Protein AF-A0A662TT05-F1 (afdb_monomer)

pLDDT: mean 73.41, std 16.85, range [41.22, 96.06]

Nearest PDB structures (foldseek):
  2qdd-assembly1_B  TM=6.642E-01  e=8.007E-01  Roseovarius nubinhibens ISM
  7l08-assembly1_AJ  TM=2.573E-01  e=1.586E-01  Homo sapiens
  8apo-assembly1_Bl  TM=2.612E-01  e=1.899E-01  Polytomella magna
  7zah-assembly1_X  TM=2.736E-01  e=9.585E-01  Pyrococcus abyssi GE5
  5li0-assembly1_l  TM=2.501E-01  e=5.588E-01  Staphylococcus aureus subsp. aureus COL

Foldseek 3Di:
DQDLPPAQPFEEEEALQLCCLQPQDDQDPPDDPLSNVSNVLSVVLLVVLVSHAYEYEPLSLVVNLVVCCDDPNVDDSVVSLCCCVVRVVVRYDYFQWDQDPVVRDIDRPQCPPVFFFKKWWFWDFKAFPVGDTQGIWIKIWTQTPVRDIDIDTDDHDPDDDDGPIDTDGPDMDGGDPVVVVVLQVQLVVCCVQLVADSSLSNSQSSCVVVVGQAYEHSDPRSQVSQVRDDPPGRHYDYSVVVVVVSVVSVD

Structure (mmCIF, N/CA/C/O backbone):
data_AF-A0A662TT05-F1
#
_entry.id   AF-A0A662TT05-F1
#
loop_
_atom_site.group_PDB
_atom_site.id
_atom_site.type_symbol
_atom_site.label_atom_id
_atom_site.label_alt_id
_atom_site.label_comp_id
_atom_site.label_asym_id
_atom_site.label_entity_id
_atom_site.label_seq_id
_atom_site.pdbx_PDB_ins_code
_atom_site.Cartn_x
_atom_site.Cartn_y
_atom_site.Cartn_z
_atom_site.occupancy
_atom_site.B_iso_or_equiv
_atom_site.auth_seq_id
_atom_site.auth_comp_id
_atom_site.auth_asym_id
_atom_site.auth_atom_id
_atom_site.pdbx_PDB_model_num
ATOM 1 N N . MET A 1 1 ? -12.666 26.456 -21.562 1.00 42.84 1 MET A N 1
ATOM 2 C CA . MET A 1 1 ? -12.499 25.648 -20.332 1.00 42.84 1 MET A CA 1
ATOM 3 C C . MET A 1 1 ? -12.079 24.242 -20.743 1.00 42.84 1 MET A C 1
ATOM 5 O O . MET A 1 1 ? -12.919 23.507 -21.248 1.00 42.84 1 MET A O 1
ATOM 9 N N . LYS A 1 2 ? -10.790 23.892 -20.630 1.00 41.22 2 LYS A N 1
ATOM 10 C CA . LYS A 1 2 ? -10.321 22.512 -20.853 1.00 41.22 2 LYS A CA 1
ATOM 11 C C . LYS A 1 2 ? -10.722 21.664 -19.637 1.00 41.22 2 LYS A C 1
ATOM 13 O O . LYS A 1 2 ? -10.586 22.112 -18.502 1.00 41.22 2 LYS A O 1
ATOM 18 N N . LYS A 1 3 ? -11.309 20.490 -19.885 1.00 41.31 3 LYS A N 1
ATOM 19 C CA . LYS A 1 3 ? -11.854 19.576 -18.870 1.00 41.31 3 LYS A CA 1
ATOM 20 C C . LYS A 1 3 ? -10.714 18.924 -18.075 1.00 41.31 3 LYS A C 1
ATOM 22 O O . LYS A 1 3 ? -10.185 17.910 -18.505 1.00 41.31 3 LYS A O 1
ATOM 27 N N . SER A 1 4 ? -10.394 19.442 -16.890 1.00 46.69 4 SER A N 1
ATOM 28 C CA . SER A 1 4 ? -9.453 18.830 -15.930 1.00 46.69 4 SER A CA 1
ATOM 29 C C . SER A 1 4 ? -10.030 17.606 -15.187 1.00 46.69 4 SER A C 1
ATOM 31 O O . SER A 1 4 ? -9.648 17.309 -14.058 1.00 46.69 4 SER A O 1
ATOM 33 N N . THR A 1 5 ? -11.007 16.911 -15.776 1.00 49.78 5 THR A N 1
ATOM 34 C CA . THR A 1 5 ? -11.898 15.976 -15.064 1.00 49.78 5 THR A CA 1
ATOM 35 C C . THR A 1 5 ? -11.445 14.513 -15.121 1.00 49.78 5 THR A C 1
ATOM 37 O O . THR A 1 5 ? -12.048 13.679 -14.455 1.00 49.78 5 THR A O 1
ATOM 40 N N . ILE A 1 6 ? -10.417 14.177 -15.910 1.00 56.31 6 ILE A N 1
ATOM 41 C CA . ILE A 1 6 ? -10.097 12.775 -16.244 1.00 56.31 6 ILE A CA 1
ATOM 42 C C . ILE A 1 6 ? -9.506 12.016 -15.041 1.00 56.31 6 ILE A C 1
ATOM 44 O O . ILE A 1 6 ? -9.878 10.871 -14.804 1.00 56.31 6 ILE A O 1
ATOM 48 N N . TRP A 1 7 ? -8.684 12.667 -14.212 1.00 59.78 7 TRP A N 1
ATOM 49 C CA . TRP A 1 7 ? -7.936 11.987 -13.143 1.00 59.78 7 TRP A CA 1
ATOM 50 C C . TRP A 1 7 ? -8.642 11.919 -11.786 1.00 59.78 7 TRP A C 1
ATOM 52 O O . TRP A 1 7 ? -8.280 11.087 -10.958 1.00 59.78 7 TRP A O 1
ATOM 62 N N . ILE A 1 8 ? -9.676 12.739 -11.560 1.00 57.28 8 ILE A N 1
ATOM 63 C CA . ILE A 1 8 ? -10.401 12.793 -10.273 1.00 57.28 8 ILE A CA 1
ATOM 64 C C . ILE A 1 8 ? -11.039 11.432 -9.941 1.00 57.28 8 ILE A C 1
ATOM 66 O O . ILE A 1 8 ? -11.162 11.070 -8.773 1.00 57.28 8 ILE A O 1
ATOM 70 N N . ASN A 1 9 ? -11.377 10.652 -10.972 1.00 65.94 9 ASN A N 1
ATOM 71 C CA . ASN A 1 9 ? -11.956 9.320 -10.830 1.00 65.94 9 ASN A CA 1
ATOM 72 C C . ASN A 1 9 ? -10.919 8.184 -10.890 1.00 65.94 9 ASN A C 1
ATOM 74 O O . ASN A 1 9 ? -11.302 7.028 -10.710 1.00 65.94 9 ASN A O 1
ATOM 78 N N . GLU A 1 10 ? -9.634 8.473 -11.135 1.00 82.88 10 GLU A N 1
ATOM 79 C CA . GLU A 1 10 ? -8.592 7.444 -11.119 1.00 82.88 10 GLU A CA 1
ATOM 80 C C . GLU A 1 10 ? -8.126 7.158 -9.683 1.00 82.88 10 GLU A C 1
ATOM 82 O O . GLU A 1 10 ? -7.733 8.051 -8.924 1.00 82.88 10 GLU A O 1
ATOM 87 N N . LYS A 1 11 ? -8.157 5.874 -9.320 1.00 90.06 11 LYS A N 1
ATOM 88 C CA . LYS A 1 11 ? -7.603 5.322 -8.088 1.00 90.06 11 LYS A CA 1
ATOM 89 C C . LYS A 1 11 ? -6.175 4.847 -8.331 1.00 90.06 11 LYS A C 1
ATOM 91 O O . LYS A 1 11 ? -5.937 3.967 -9.158 1.00 90.06 11 LYS A O 1
ATOM 96 N N . PHE A 1 12 ? -5.245 5.361 -7.545 1.00 94.00 12 PHE A N 1
ATOM 97 C CA . PHE A 1 12 ? -3.833 5.009 -7.597 1.00 94.00 12 PHE A CA 1
ATOM 98 C C . PHE A 1 12 ? -3.436 4.272 -6.328 1.00 94.00 12 PHE A C 1
ATOM 100 O O . PHE A 1 12 ? -3.564 4.818 -5.231 1.00 94.00 12 PHE A O 1
ATOM 107 N N . TYR A 1 13 ? -2.923 3.055 -6.469 1.00 95.56 13 TYR A N 1
ATOM 108 C CA . TYR A 1 13 ? -2.284 2.359 -5.360 1.00 95.56 13 TYR A CA 1
ATOM 109 C C . TYR A 1 13 ? -0.848 2.861 -5.205 1.00 95.56 13 TYR A C 1
ATOM 111 O O . TYR A 1 13 ? -0.059 2.743 -6.142 1.00 95.56 13 TYR A O 1
ATOM 119 N N . LEU A 1 14 ? -0.511 3.425 -4.045 1.00 96.06 14 LEU A N 1
ATOM 120 C CA . LEU A 1 14 ? 0.850 3.867 -3.749 1.00 96.06 14 LEU A CA 1
ATOM 121 C C . LEU A 1 14 ? 1.618 2.756 -3.035 1.00 96.06 14 LEU A C 1
ATOM 123 O O . LEU A 1 14 ? 1.228 2.311 -1.956 1.00 96.06 14 LEU A O 1
ATOM 127 N N . ASP A 1 15 ? 2.729 2.347 -3.634 1.00 93.19 15 ASP A N 1
ATOM 128 C CA . ASP A 1 15 ? 3.698 1.456 -3.009 1.00 93.19 15 ASP A CA 1
ATOM 129 C C . ASP A 1 15 ? 4.526 2.184 -1.927 1.00 93.19 15 ASP A C 1
ATOM 131 O O . ASP A 1 15 ? 4.704 3.408 -1.941 1.00 93.19 15 ASP A O 1
ATOM 135 N N . THR A 1 16 ? 5.075 1.415 -0.989 1.00 92.25 16 THR A N 1
ATOM 136 C CA . THR A 1 16 ? 5.893 1.865 0.137 1.00 92.25 16 THR A CA 1
ATOM 137 C C . THR A 1 16 ? 7.068 2.732 -0.322 1.00 92.25 16 THR A C 1
ATOM 139 O O . THR A 1 16 ? 7.355 3.765 0.289 1.00 92.25 16 THR A O 1
ATOM 142 N N . CYS A 1 17 ? 7.739 2.364 -1.419 1.00 93.81 17 CYS A N 1
ATOM 143 C CA . CYS A 1 17 ? 8.891 3.106 -1.936 1.00 93.81 17 CYS A CA 1
ATOM 144 C C . CYS A 1 17 ? 8.535 4.542 -2.361 1.00 93.81 17 CYS A C 1
ATOM 146 O O . CYS A 1 17 ? 9.333 5.459 -2.156 1.00 93.81 17 CYS A O 1
ATOM 148 N N . VAL A 1 18 ? 7.317 4.768 -2.866 1.00 95.94 18 VAL A N 1
ATOM 149 C CA . VAL A 1 18 ? 6.831 6.111 -3.227 1.00 95.94 18 VAL A CA 1
ATOM 150 C C . VAL A 1 18 ? 6.594 6.947 -1.977 1.00 95.94 18 VAL A C 1
ATOM 152 O O . VAL A 1 18 ? 7.025 8.097 -1.929 1.00 95.94 18 VAL A O 1
ATOM 155 N N . LEU A 1 19 ? 5.963 6.374 -0.944 1.00 95.06 19 LEU A N 1
ATOM 156 C CA . LEU A 1 19 ? 5.735 7.074 0.325 1.00 95.06 19 LEU A CA 1
ATOM 157 C C . LEU A 1 19 ? 7.051 7.476 0.993 1.00 95.06 19 LEU A C 1
ATOM 159 O O . LEU A 1 19 ? 7.182 8.597 1.480 1.00 95.06 19 LEU A O 1
ATOM 163 N N . ILE A 1 20 ? 8.046 6.586 0.981 1.00 94.19 20 ILE A N 1
ATOM 164 C CA . ILE A 1 20 ? 9.379 6.879 1.518 1.00 94.19 20 ILE A CA 1
ATOM 165 C C . ILE A 1 20 ? 10.006 8.057 0.770 1.00 94.19 20 ILE A C 1
ATOM 167 O O . ILE A 1 20 ? 10.433 9.021 1.409 1.00 94.19 20 ILE A O 1
ATOM 171 N N . SER A 1 21 ? 10.034 8.004 -0.563 1.00 94.94 21 SER A N 1
ATOM 172 C CA . SER A 1 21 ? 10.631 9.062 -1.381 1.00 94.94 21 SER A CA 1
ATOM 173 C C . SER A 1 21 ? 9.882 10.395 -1.275 1.00 94.94 21 SER A C 1
ATOM 175 O O . SER A 1 21 ? 10.515 11.451 -1.274 1.00 94.94 21 SER A O 1
ATOM 177 N N . ALA A 1 22 ? 8.555 10.368 -1.141 1.00 95.06 22 ALA A N 1
ATOM 178 C CA . ALA A 1 22 ? 7.739 11.570 -0.993 1.00 95.06 22 ALA A CA 1
ATOM 179 C C . ALA A 1 22 ? 7.875 12.222 0.395 1.00 95.06 22 ALA A C 1
ATOM 181 O O . ALA A 1 22 ? 8.023 13.440 0.486 1.00 95.06 22 ALA A O 1
ATOM 182 N N . ILE A 1 23 ? 7.828 11.425 1.467 1.00 94.75 23 ILE A N 1
ATOM 183 C CA . ILE A 1 23 ? 7.620 11.926 2.836 1.00 94.75 23 ILE A CA 1
ATOM 184 C C . ILE A 1 23 ? 8.918 11.943 3.648 1.00 94.75 23 ILE A C 1
ATOM 186 O O . ILE A 1 23 ? 9.215 12.913 4.343 1.00 94.75 23 ILE A O 1
ATOM 190 N N . LEU A 1 24 ? 9.704 10.864 3.591 1.00 92.56 24 LEU A N 1
ATOM 191 C CA . LEU A 1 24 ? 10.860 10.691 4.476 1.00 92.56 24 LEU A CA 1
ATOM 192 C C . LEU A 1 24 ? 12.166 11.183 3.847 1.00 92.56 24 LEU A C 1
ATOM 194 O O . LEU A 1 24 ? 13.063 11.638 4.560 1.00 92.56 24 LEU A O 1
ATOM 198 N N . GLU A 1 25 ? 12.305 11.088 2.526 1.00 91.12 25 GLU A N 1
ATOM 199 C CA . GLU A 1 25 ? 13.538 11.464 1.837 1.00 91.12 25 GLU A CA 1
ATOM 200 C C . GLU A 1 25 ? 13.631 12.968 1.524 1.00 91.12 25 GLU A C 1
ATOM 202 O O . GLU A 1 25 ? 12.659 13.666 1.215 1.00 91.12 25 GLU A O 1
ATOM 207 N N . ARG A 1 26 ? 14.860 13.490 1.585 1.00 85.56 26 ARG A N 1
ATOM 208 C CA . ARG A 1 26 ? 15.201 14.871 1.224 1.00 85.56 26 ARG A CA 1
ATOM 209 C C . ARG A 1 26 ? 16.052 14.868 -0.037 1.00 85.56 26 ARG A C 1
ATOM 211 O O . ARG A 1 26 ? 16.888 13.987 -0.207 1.00 85.56 26 ARG A O 1
ATOM 218 N N . GLU A 1 27 ? 15.849 15.861 -0.898 1.00 73.31 27 GLU A N 1
ATOM 219 C CA . GLU A 1 27 ? 16.724 16.068 -2.051 1.00 73.31 27 GLU A CA 1
ATOM 220 C C . GLU A 1 27 ? 18.066 16.617 -1.554 1.00 73.31 27 GLU A C 1
ATOM 222 O O . GLU A 1 27 ? 18.211 17.813 -1.319 1.00 73.31 27 GLU A O 1
ATOM 227 N N . ASN A 1 28 ? 19.047 15.737 -1.351 1.00 70.44 28 ASN A N 1
ATOM 228 C CA . ASN A 1 28 ? 20.399 16.138 -0.970 1.00 70.44 28 ASN A CA 1
ATOM 229 C C . ASN A 1 28 ? 21.325 16.147 -2.194 1.00 70.44 28 ASN A C 1
ATOM 231 O O . ASN A 1 28 ? 21.241 15.289 -3.075 1.00 70.44 28 ASN A O 1
ATOM 235 N N . SER A 1 29 ? 22.264 17.095 -2.234 1.00 56.47 29 SER A N 1
ATOM 236 C CA . SER A 1 29 ? 23.179 17.305 -3.367 1.00 56.47 29 SER A CA 1
ATOM 237 C C . SER A 1 29 ? 24.083 16.102 -3.678 1.00 56.47 29 SER A C 1
ATOM 239 O O . SER A 1 29 ? 24.442 15.922 -4.840 1.00 56.47 29 SER A O 1
ATOM 241 N N . ALA A 1 30 ? 24.373 15.237 -2.700 1.00 66.56 30 ALA A N 1
ATOM 242 C CA . ALA A 1 30 ? 25.226 14.051 -2.857 1.00 66.56 30 ALA A CA 1
ATOM 243 C C . ALA A 1 30 ? 24.505 12.788 -3.378 1.00 66.56 30 ALA A C 1
ATOM 245 O O . ALA A 1 30 ? 25.159 11.787 -3.660 1.00 66.56 30 ALA A O 1
ATOM 246 N N . ASP A 1 31 ? 23.175 12.804 -3.518 1.00 70.44 31 ASP A N 1
ATOM 247 C CA . ASP A 1 31 ? 22.441 11.630 -4.000 1.00 70.44 31 ASP A CA 1
ATOM 248 C C . ASP A 1 31 ? 22.641 11.402 -5.511 1.00 70.44 31 ASP A C 1
ATOM 250 O O . ASP A 1 31 ? 22.696 12.354 -6.302 1.00 70.44 31 ASP A O 1
ATOM 254 N N . ASN A 1 32 ? 22.710 10.129 -5.922 1.00 81.25 32 ASN A N 1
ATOM 255 C CA . ASN A 1 32 ? 22.729 9.731 -7.334 1.00 81.25 32 ASN A CA 1
ATOM 256 C C . ASN A 1 32 ? 21.496 10.306 -8.064 1.00 81.25 32 ASN A C 1
ATOM 258 O O . ASN A 1 32 ? 20.393 10.321 -7.511 1.00 81.25 32 ASN A O 1
ATOM 262 N N . THR A 1 33 ? 21.682 10.747 -9.311 1.00 83.56 33 THR A N 1
ATOM 263 C CA . THR A 1 33 ? 20.679 11.345 -10.208 1.00 83.56 33 THR A CA 1
ATOM 264 C C . THR A 1 33 ? 19.337 10.620 -10.171 1.00 83.56 33 THR A C 1
ATOM 266 O O . THR A 1 33 ? 18.297 11.251 -10.023 1.00 83.56 33 THR A O 1
ATOM 269 N N . LYS A 1 34 ? 19.359 9.287 -10.212 1.00 85.69 34 LYS A N 1
ATOM 270 C CA . LYS A 1 34 ? 18.147 8.463 -10.199 1.00 85.69 34 LYS A CA 1
ATOM 271 C C . LYS A 1 34 ? 17.341 8.577 -8.906 1.00 85.69 34 LYS A C 1
ATOM 273 O O . LYS A 1 34 ? 16.125 8.705 -8.931 1.00 85.69 34 LYS A O 1
ATOM 278 N N . LYS A 1 35 ? 18.017 8.561 -7.757 1.00 87.44 35 LYS A N 1
ATOM 279 C CA . LYS A 1 35 ? 17.351 8.700 -6.457 1.00 87.44 35 LYS A CA 1
ATOM 280 C C . LYS A 1 35 ? 16.726 10.088 -6.319 1.00 87.44 35 LYS A C 1
ATOM 282 O O . LYS A 1 35 ? 15.596 10.200 -5.859 1.00 87.44 35 LYS A O 1
ATOM 287 N N . LYS A 1 36 ? 17.424 11.134 -6.776 1.00 89.69 36 LYS A N 1
ATOM 288 C CA . LYS A 1 36 ? 16.870 12.496 -6.834 1.00 89.69 36 LYS A CA 1
ATOM 289 C C . LYS A 1 36 ? 15.618 12.559 -7.702 1.00 89.69 36 LYS A C 1
ATOM 291 O O . LYS A 1 36 ? 14.644 13.184 -7.309 1.00 89.69 36 LYS A O 1
ATOM 296 N N . GLU A 1 37 ? 15.629 11.886 -8.849 1.00 91.25 37 GLU A N 1
ATOM 297 C CA . GLU A 1 37 ? 14.474 11.809 -9.742 1.00 91.25 37 GLU A CA 1
ATOM 298 C C . GLU A 1 37 ? 13.270 11.131 -9.068 1.00 91.25 37 GLU A C 1
ATOM 300 O O . GLU A 1 37 ? 12.168 11.684 -9.080 1.00 91.25 37 GLU A O 1
ATOM 305 N N . ASN A 1 38 ? 13.492 9.995 -8.401 1.00 93.69 38 ASN A N 1
ATOM 306 C CA . ASN A 1 38 ? 12.455 9.287 -7.648 1.00 93.69 38 ASN A CA 1
ATOM 307 C C . ASN A 1 38 ? 11.851 10.171 -6.546 1.00 93.69 38 ASN A C 1
ATOM 309 O O . ASN A 1 38 ? 10.627 10.246 -6.429 1.00 93.69 38 ASN A O 1
ATOM 313 N N . ILE A 1 39 ? 12.690 10.875 -5.775 1.00 94.06 39 ILE A N 1
ATOM 314 C CA . ILE A 1 39 ? 12.251 11.817 -4.732 1.00 94.06 39 ILE A CA 1
ATOM 315 C C . ILE A 1 39 ? 11.420 12.941 -5.349 1.00 94.06 39 ILE A C 1
ATOM 317 O O . ILE A 1 39 ? 10.286 13.168 -4.924 1.00 94.06 39 ILE A O 1
ATOM 321 N N . LYS A 1 40 ? 11.950 13.600 -6.383 1.00 93.69 40 LYS A N 1
ATOM 322 C CA . LYS A 1 40 ? 11.306 14.731 -7.051 1.00 93.69 40 LYS A CA 1
ATOM 323 C C . LYS A 1 40 ? 9.905 14.375 -7.536 1.00 93.69 40 LYS A C 1
ATOM 325 O O . LYS A 1 40 ? 8.936 15.045 -7.187 1.00 93.69 40 LYS A O 1
ATOM 330 N N . PHE A 1 41 ? 9.779 13.316 -8.336 1.00 95.19 41 PHE A N 1
ATOM 331 C CA . PHE A 1 41 ? 8.489 12.962 -8.927 1.00 95.19 41 PHE A CA 1
ATOM 332 C C . PHE A 1 41 ? 7.511 12.371 -7.909 1.00 95.19 41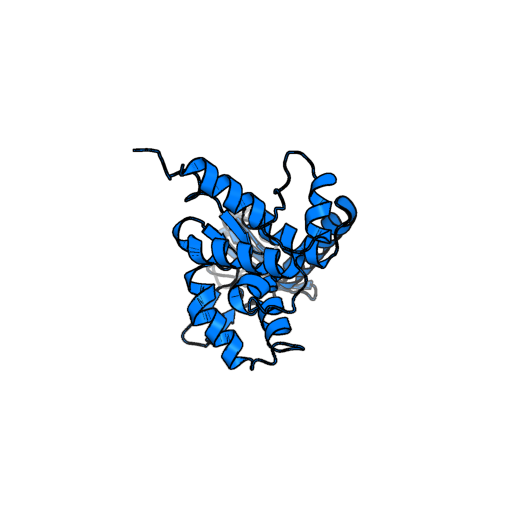 PHE A C 1
ATOM 334 O O . PHE A 1 41 ? 6.317 12.646 -8.009 1.00 95.19 41 PHE A O 1
ATOM 341 N N . SER A 1 42 ? 7.991 11.639 -6.897 1.00 95.94 42 SER A N 1
ATOM 342 C CA . SER A 1 42 ? 7.127 11.160 -5.806 1.00 95.94 42 SER A CA 1
ATOM 343 C C . SER A 1 42 ? 6.551 12.323 -4.996 1.00 95.94 42 SER A C 1
ATOM 345 O O . SER A 1 42 ? 5.366 12.309 -4.674 1.00 95.94 42 SER A O 1
ATOM 347 N N . LYS A 1 43 ? 7.350 13.367 -4.725 1.00 95.19 43 LYS A N 1
ATOM 348 C CA . LYS A 1 43 ? 6.880 14.588 -4.051 1.00 95.19 43 LYS A CA 1
ATOM 349 C C . LYS A 1 43 ? 5.859 15.353 -4.875 1.00 95.19 43 LYS A C 1
ATOM 351 O O . LYS A 1 43 ? 4.783 15.653 -4.372 1.00 95.19 43 LYS A O 1
ATOM 356 N N . ILE A 1 44 ? 6.146 15.591 -6.156 1.00 93.62 44 ILE A N 1
ATOM 357 C CA . ILE A 1 44 ? 5.199 16.276 -7.050 1.00 93.62 44 ILE A CA 1
ATOM 358 C C . ILE A 1 44 ? 3.864 15.517 -7.103 1.00 93.62 44 ILE A C 1
ATOM 360 O O . ILE A 1 44 ? 2.801 16.137 -7.028 1.00 93.62 44 ILE A O 1
ATOM 364 N N . LEU A 1 45 ? 3.904 14.184 -7.192 1.00 93.38 45 LEU A N 1
ATOM 365 C CA . LEU A 1 45 ? 2.705 13.345 -7.156 1.00 93.38 45 LEU A CA 1
ATOM 366 C C . LEU A 1 45 ? 1.948 13.487 -5.829 1.00 93.38 45 LEU A C 1
ATOM 368 O O . LEU A 1 45 ? 0.741 13.727 -5.834 1.00 93.38 45 LEU A O 1
ATOM 372 N N . TRP A 1 46 ? 2.655 13.408 -4.701 1.00 94.25 46 TRP A N 1
ATOM 373 C CA . TRP A 1 46 ? 2.090 13.539 -3.355 1.00 94.25 46 TRP A CA 1
ATOM 374 C C . TRP A 1 46 ? 1.426 14.900 -3.097 1.00 94.25 46 TRP A C 1
ATOM 376 O O . TRP A 1 46 ? 0.368 14.996 -2.455 1.00 94.25 46 TRP A O 1
ATOM 386 N N . ASP A 1 47 ? 2.028 15.970 -3.607 1.00 91.94 47 ASP A N 1
ATOM 387 C CA . ASP A 1 47 ? 1.528 17.337 -3.464 1.00 91.94 47 ASP A CA 1
ATOM 388 C C . ASP A 1 47 ? 0.294 17.595 -4.337 1.00 91.94 47 ASP A C 1
ATOM 390 O O . ASP A 1 47 ? -0.548 18.421 -3.990 1.00 91.94 47 ASP A O 1
ATOM 394 N N . ASN A 1 48 ? 0.104 16.814 -5.404 1.00 86.75 48 ASN A N 1
ATOM 395 C CA . ASN A 1 48 ? -1.098 16.842 -6.239 1.00 86.75 48 ASN A CA 1
ATOM 396 C C . ASN A 1 48 ? -2.202 15.865 -5.771 1.00 86.75 48 ASN A C 1
ATOM 398 O O . ASN A 1 48 ? -3.127 15.583 -6.528 1.00 86.75 48 ASN A O 1
ATOM 402 N N . SER A 1 49 ? -2.177 15.400 -4.516 1.00 80.75 49 SER A N 1
ATOM 403 C CA . SER A 1 49 ? -3.213 14.525 -3.912 1.00 80.75 49 SER A CA 1
ATOM 404 C C . SER A 1 49 ? -4.652 15.053 -3.986 1.00 80.75 49 SER A C 1
ATOM 406 O O . SER A 1 49 ? -5.584 14.265 -3.931 1.00 80.75 49 SER A O 1
ATOM 408 N N . GLY A 1 50 ? -4.872 16.358 -4.172 1.00 81.19 50 GLY A N 1
ATOM 409 C CA . GLY A 1 50 ? -6.216 16.902 -4.424 1.00 81.19 50 GLY A CA 1
ATOM 410 C C . GLY A 1 50 ? -6.783 16.579 -5.816 1.00 81.19 50 GLY A C 1
ATOM 411 O O . GLY A 1 50 ? -7.956 16.838 -6.071 1.00 81.19 50 GLY A O 1
ATOM 412 N N . LYS A 1 51 ? -5.960 16.047 -6.728 1.00 83.31 51 LYS A N 1
ATOM 413 C CA . LYS A 1 51 ? -6.327 15.725 -8.118 1.00 83.31 51 LYS A CA 1
ATOM 414 C C . LYS A 1 51 ? -6.371 14.222 -8.400 1.00 83.31 51 LYS A C 1
ATOM 416 O O . LYS A 1 51 ? -6.854 13.828 -9.457 1.00 83.31 51 LYS A O 1
ATOM 421 N N . PHE A 1 52 ? -5.868 13.410 -7.474 1.00 85.94 52 PHE A N 1
ATOM 422 C CA . PHE A 1 52 ? -5.721 11.965 -7.611 1.00 85.94 52 PHE A CA 1
ATOM 423 C C . PHE A 1 52 ? -6.321 11.268 -6.393 1.00 85.94 52 PHE A C 1
ATOM 425 O O . PHE A 1 52 ? -6.138 11.727 -5.269 1.00 85.94 52 PHE A O 1
ATOM 432 N N . THR A 1 53 ? -6.983 10.126 -6.583 1.00 90.31 53 THR A N 1
ATOM 433 C CA . THR A 1 53 ? -7.452 9.328 -5.445 1.00 90.31 53 THR A CA 1
ATOM 434 C C . THR A 1 53 ? -6.379 8.316 -5.053 1.00 90.31 53 THR A C 1
ATOM 436 O O . THR A 1 53 ? -6.223 7.293 -5.717 1.00 90.31 53 THR A O 1
ATOM 439 N N . PHE A 1 54 ? -5.645 8.566 -3.966 1.00 93.88 54 PHE A N 1
ATOM 440 C CA . PHE A 1 54 ? -4.614 7.638 -3.489 1.00 93.88 54 PHE A CA 1
ATOM 441 C C . PHE A 1 54 ? -5.167 6.566 -2.549 1.00 93.88 54 PHE A C 1
ATOM 443 O O . PHE A 1 54 ? -6.008 6.826 -1.683 1.00 93.88 54 PHE A O 1
ATOM 450 N N . LYS A 1 55 ? -4.663 5.343 -2.710 1.00 93.12 55 LYS A N 1
ATOM 451 C CA . LYS A 1 55 ? -4.982 4.167 -1.903 1.00 93.12 55 LYS A CA 1
ATOM 452 C C . LYS A 1 55 ? -3.700 3.497 -1.425 1.00 93.12 55 LYS A C 1
ATOM 454 O O . LYS A 1 55 ? -2.743 3.388 -2.184 1.00 93.12 55 LYS A O 1
ATOM 459 N N . ILE A 1 56 ? -3.697 3.029 -0.182 1.00 90.00 56 ILE A N 1
ATOM 460 C CA . ILE A 1 56 ? -2.609 2.230 0.402 1.00 90.00 56 ILE A CA 1
ATOM 461 C C . ILE A 1 56 ? -3.201 1.057 1.184 1.00 90.00 56 ILE A C 1
ATOM 463 O O . ILE A 1 56 ? -4.340 1.136 1.642 1.00 90.00 56 ILE A O 1
ATOM 467 N N . SER A 1 57 ? -2.451 -0.030 1.359 1.00 82.81 57 SER A N 1
ATOM 468 C CA . SER A 1 57 ? -2.853 -1.145 2.229 1.00 82.81 57 SER A CA 1
ATOM 469 C C . SER A 1 57 ? -2.229 -1.035 3.623 1.00 82.81 57 SER A C 1
ATOM 471 O O . SER A 1 57 ? -1.254 -0.308 3.823 1.00 82.81 57 SER A O 1
ATOM 473 N N . GLY A 1 58 ? -2.755 -1.798 4.588 1.00 74.75 58 GLY A N 1
ATOM 474 C CA . GLY A 1 58 ? -2.119 -1.948 5.903 1.00 74.75 58 GLY A CA 1
ATOM 475 C C . GLY A 1 58 ? -0.683 -2.478 5.804 1.00 74.75 58 GLY A C 1
ATOM 476 O O . GLY A 1 58 ? 0.179 -2.046 6.563 1.00 74.75 58 GLY A O 1
ATOM 477 N N . TYR A 1 59 ? -0.397 -3.317 4.801 1.00 79.44 59 TYR A N 1
ATOM 478 C CA . TYR A 1 59 ? 0.959 -3.789 4.508 1.00 79.44 59 TYR A CA 1
ATOM 479 C C . TYR A 1 59 ? 1.915 -2.639 4.152 1.00 79.44 59 TYR A C 1
ATOM 481 O O . TYR A 1 59 ? 2.964 -2.514 4.776 1.00 79.44 59 TYR A O 1
ATOM 489 N N . VAL A 1 60 ? 1.522 -1.746 3.229 1.00 85.38 60 VAL A N 1
ATOM 490 C CA . VAL A 1 60 ? 2.316 -0.552 2.863 1.00 85.38 60 VAL A CA 1
ATOM 491 C C . VAL A 1 60 ? 2.589 0.321 4.083 1.00 85.38 60 VAL A C 1
ATOM 493 O O . VAL A 1 60 ? 3.708 0.787 4.285 1.00 85.38 60 VAL A O 1
ATOM 496 N N . LEU A 1 61 ? 1.570 0.536 4.919 1.00 80.75 61 LEU A N 1
ATOM 497 C CA . LEU A 1 61 ? 1.717 1.335 6.130 1.00 80.75 61 LEU A CA 1
ATOM 498 C C . LEU A 1 61 ? 2.671 0.673 7.136 1.00 80.75 61 LEU A C 1
ATOM 500 O O . LEU A 1 61 ? 3.534 1.349 7.695 1.00 80.75 61 LEU A O 1
ATOM 504 N N . GLY A 1 62 ? 2.557 -0.643 7.328 1.00 76.25 62 GLY A N 1
ATOM 505 C CA . GLY A 1 62 ? 3.452 -1.425 8.179 1.00 76.25 62 GLY A CA 1
ATOM 506 C C . GLY A 1 62 ? 4.903 -1.372 7.703 1.00 76.25 62 GLY A C 1
ATOM 507 O O . GLY A 1 62 ? 5.801 -1.104 8.502 1.00 76.25 62 GLY A O 1
ATOM 508 N N . GLU A 1 63 ? 5.143 -1.538 6.401 1.00 83.06 63 GLU A N 1
ATOM 509 C CA . GLU A 1 63 ? 6.480 -1.398 5.826 1.00 83.06 63 GLU A CA 1
ATOM 510 C C . GLU A 1 63 ? 7.018 0.030 5.945 1.00 83.06 63 GLU A C 1
ATOM 512 O O . GLU A 1 63 ? 8.178 0.218 6.305 1.00 83.06 63 GLU A O 1
ATOM 517 N N . PHE A 1 64 ? 6.191 1.044 5.682 1.00 86.69 64 PHE A N 1
ATOM 518 C CA . PHE A 1 64 ? 6.576 2.448 5.805 1.00 86.69 64 PHE A CA 1
ATOM 519 C C . PHE A 1 64 ? 7.015 2.778 7.235 1.00 86.69 64 PHE A C 1
ATOM 521 O O . PHE A 1 64 ? 8.086 3.354 7.432 1.00 86.69 64 PHE A O 1
ATOM 528 N N . ILE A 1 65 ? 6.231 2.360 8.236 1.00 80.00 65 ILE A N 1
ATOM 529 C CA . ILE A 1 65 ? 6.572 2.506 9.657 1.00 80.00 65 ILE A CA 1
ATOM 530 C C . ILE A 1 65 ? 7.852 1.727 9.974 1.00 80.00 65 ILE A C 1
ATOM 532 O O . ILE A 1 65 ? 8.767 2.277 10.586 1.00 80.00 65 ILE A O 1
ATOM 536 N N . GLY A 1 66 ? 7.948 0.471 9.534 1.00 76.12 66 GLY A N 1
ATOM 537 C CA . GLY A 1 66 ? 9.122 -0.372 9.745 1.00 76.12 66 GLY A CA 1
ATOM 538 C C . GLY A 1 66 ? 10.401 0.245 9.176 1.00 76.12 66 GLY A C 1
ATOM 539 O O . GLY A 1 66 ? 11.417 0.297 9.864 1.00 76.12 66 GLY A O 1
ATOM 540 N N . ILE A 1 67 ? 10.356 0.771 7.953 1.00 85.06 67 ILE A N 1
ATOM 541 C CA . ILE A 1 67 ? 11.502 1.412 7.301 1.00 85.06 67 ILE A CA 1
ATOM 542 C C . ILE A 1 67 ? 11.815 2.765 7.942 1.00 85.06 67 ILE A C 1
ATOM 544 O O . ILE A 1 67 ? 12.983 3.061 8.168 1.00 85.06 67 ILE A O 1
ATOM 548 N N . GLY A 1 68 ? 10.811 3.579 8.273 1.00 82.56 68 GLY A N 1
ATOM 549 C CA . GLY A 1 68 ? 11.031 4.875 8.921 1.00 82.56 68 GLY A CA 1
ATOM 550 C C . GLY A 1 68 ? 11.634 4.760 10.323 1.00 82.56 68 GLY A C 1
ATOM 551 O O . GLY A 1 68 ? 12.419 5.619 10.728 1.00 82.56 68 GLY A O 1
ATOM 552 N N . ARG A 1 69 ? 11.328 3.675 11.044 1.00 85.06 69 ARG A N 1
ATOM 553 C CA . ARG A 1 69 ? 11.926 3.387 12.355 1.00 85.06 69 ARG A CA 1
ATOM 554 C C . ARG A 1 69 ? 13.354 2.860 12.273 1.00 85.06 69 ARG A C 1
ATOM 556 O O . ARG A 1 69 ? 14.143 3.086 13.184 1.00 85.06 69 ARG A O 1
ATOM 563 N N . ASN A 1 70 ? 13.686 2.154 11.197 1.00 78.19 70 ASN A N 1
ATOM 564 C CA . ASN A 1 70 ? 14.954 1.447 11.068 1.00 78.19 70 ASN A CA 1
ATOM 565 C C . ASN A 1 70 ? 15.971 2.195 10.186 1.00 78.19 70 ASN A C 1
ATOM 567 O O . ASN A 1 70 ? 15.646 3.071 9.383 1.00 78.19 70 ASN A O 1
ATOM 571 N N . GLY A 1 71 ? 17.245 1.819 10.318 1.00 70.75 71 GLY A N 1
ATOM 572 C CA . GLY A 1 71 ? 18.313 2.272 9.428 1.00 70.75 71 GLY A CA 1
ATOM 573 C C . GLY A 1 71 ? 18.513 3.791 9.421 1.00 70.75 71 GLY A C 1
ATOM 574 O O . GLY A 1 71 ? 18.813 4.391 10.447 1.00 70.75 71 GLY A O 1
ATOM 575 N N . LYS A 1 72 ? 18.393 4.408 8.238 1.00 81.81 72 LYS A N 1
ATOM 576 C CA . LYS A 1 72 ? 18.817 5.797 7.971 1.00 81.81 72 LYS A CA 1
ATOM 577 C C . LYS A 1 72 ? 17.880 6.889 8.504 1.00 81.81 72 LYS A C 1
ATOM 579 O O . LYS A 1 72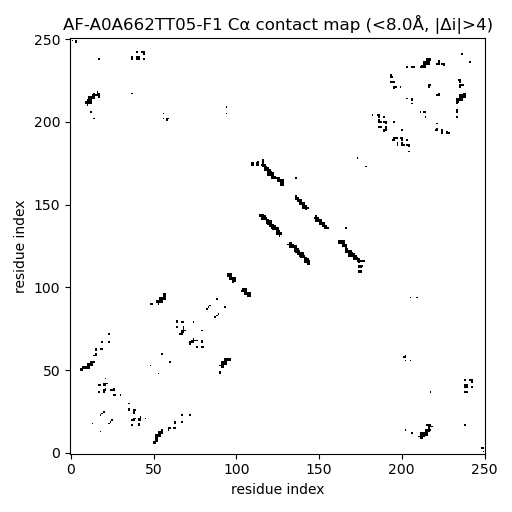 ? 18.280 8.048 8.524 1.00 81.81 72 LYS A O 1
ATOM 584 N N . PHE A 1 73 ? 16.637 6.551 8.852 1.00 88.06 73 PHE A N 1
ATOM 585 C CA . PHE A 1 73 ? 15.631 7.535 9.273 1.00 88.06 73 PHE A CA 1
ATOM 586 C C . PHE A 1 73 ? 15.488 7.614 10.795 1.00 88.06 73 PHE A C 1
ATOM 588 O O . PHE A 1 73 ? 15.287 8.710 11.311 1.00 88.06 73 PHE A O 1
ATOM 595 N N . GLY A 1 74 ? 15.622 6.477 11.491 1.00 83.12 74 GLY A N 1
ATOM 596 C CA . GLY A 1 74 ? 15.739 6.403 12.951 1.00 83.12 74 GLY A CA 1
ATOM 597 C C . GLY A 1 74 ? 14.586 7.031 13.737 1.00 83.12 74 GLY A C 1
ATOM 598 O O . GLY A 1 74 ? 14.812 7.506 14.847 1.00 83.12 74 GLY A O 1
ATOM 599 N N . LYS A 1 75 ? 13.376 7.084 13.167 1.00 86.38 75 LYS A N 1
ATOM 600 C CA . LYS A 1 75 ? 12.212 7.711 13.806 1.00 86.38 75 LYS A CA 1
ATOM 601 C C . LYS A 1 75 ? 11.617 6.819 14.894 1.00 86.38 75 LYS A C 1
ATOM 603 O O . LYS A 1 75 ? 11.647 5.593 14.794 1.00 86.38 75 LYS A O 1
ATOM 608 N N . SER A 1 76 ? 11.022 7.409 15.922 1.00 78.69 76 SER A N 1
ATOM 609 C CA . SER A 1 76 ? 10.247 6.655 16.908 1.00 78.69 76 SER A CA 1
ATOM 610 C C . SER A 1 76 ? 8.935 6.136 16.299 1.00 78.69 76 SER A C 1
ATOM 612 O O . SER A 1 76 ? 8.471 6.612 15.260 1.00 78.69 76 SER A O 1
ATOM 614 N N . LEU A 1 77 ? 8.309 5.146 16.947 1.00 76.19 77 LEU A N 1
ATOM 615 C CA . LEU A 1 77 ? 6.975 4.694 16.538 1.00 76.19 77 LEU A CA 1
ATOM 616 C C . LEU A 1 77 ? 5.962 5.846 16.608 1.00 76.19 77 LEU A C 1
ATOM 618 O O . LEU A 1 77 ? 5.178 6.021 15.683 1.00 76.19 77 LEU A O 1
ATOM 622 N N . GLU A 1 78 ? 6.028 6.657 17.663 1.00 76.00 78 GLU A N 1
ATOM 623 C CA . GLU A 1 78 ? 5.164 7.823 17.849 1.00 76.00 78 GLU A CA 1
ATOM 624 C C . GLU A 1 78 ? 5.332 8.844 16.716 1.00 76.00 78 GLU A C 1
ATOM 626 O O . GLU A 1 78 ? 4.345 9.309 16.152 1.00 76.00 78 GLU A O 1
ATOM 631 N N . GLU A 1 79 ? 6.568 9.149 16.311 1.00 84.31 79 GLU A N 1
ATOM 632 C CA . GLU A 1 79 ? 6.830 10.040 15.176 1.00 84.31 79 GLU A CA 1
ATOM 633 C C . GLU A 1 79 ? 6.235 9.494 13.875 1.00 84.31 79 GLU A C 1
ATOM 635 O O . GLU A 1 79 ? 5.630 10.245 13.108 1.00 84.31 79 GLU A O 1
ATOM 640 N N . MET A 1 80 ? 6.372 8.190 13.625 1.00 82.50 80 MET A N 1
ATOM 641 C CA . MET A 1 80 ? 5.814 7.556 12.429 1.00 82.50 80 MET A CA 1
ATOM 642 C C . MET A 1 80 ? 4.282 7.552 12.434 1.00 82.50 80 MET A C 1
ATOM 644 O O . MET A 1 80 ? 3.667 7.832 11.403 1.00 82.50 80 MET A O 1
ATOM 648 N N . MET A 1 81 ? 3.660 7.308 13.588 1.00 79.56 81 MET A N 1
ATOM 649 C CA . MET A 1 81 ? 2.207 7.400 13.742 1.00 79.56 81 MET A CA 1
ATOM 650 C C . MET A 1 81 ? 1.715 8.841 13.588 1.00 79.56 81 MET A C 1
ATOM 652 O O . MET A 1 81 ? 0.692 9.078 12.945 1.00 79.56 81 MET A O 1
ATOM 656 N N . ASN A 1 82 ? 2.472 9.824 14.077 1.00 84.06 82 ASN A N 1
ATOM 657 C CA . ASN A 1 82 ? 2.169 11.235 13.863 1.00 84.06 82 ASN A CA 1
ATOM 658 C C . ASN A 1 82 ? 2.245 11.613 12.376 1.00 84.06 82 ASN A C 1
ATOM 660 O O . ASN A 1 82 ? 1.334 12.282 11.883 1.00 84.06 82 ASN A O 1
ATOM 664 N N . ILE A 1 83 ? 3.257 11.145 11.635 1.00 90.94 83 ILE A N 1
ATOM 665 C CA . ILE A 1 83 ? 3.340 11.324 10.172 1.00 90.94 83 ILE A CA 1
ATOM 666 C C . ILE A 1 83 ? 2.119 10.698 9.488 1.00 90.94 83 ILE A C 1
ATOM 668 O O . ILE A 1 83 ? 1.466 11.342 8.665 1.00 90.94 83 ILE A O 1
ATOM 672 N N . TYR A 1 84 ? 1.749 9.474 9.872 1.00 85.06 84 TYR A N 1
ATOM 673 C CA . TYR A 1 84 ? 0.556 8.825 9.339 1.00 85.06 84 TYR A CA 1
ATOM 674 C C . TYR A 1 84 ? -0.713 9.666 9.561 1.00 85.06 84 TYR A C 1
ATOM 676 O O . TYR A 1 84 ? -1.424 9.958 8.601 1.00 85.06 84 TYR A O 1
ATOM 684 N N . ARG A 1 85 ? -0.983 10.105 10.798 1.00 80.62 85 ARG A N 1
ATOM 685 C CA . ARG A 1 85 ? -2.192 10.875 11.152 1.00 80.62 85 ARG A CA 1
ATOM 686 C C . ARG A 1 85 ? -2.249 12.255 10.496 1.00 80.62 85 ARG A C 1
ATOM 688 O O . ARG A 1 85 ? -3.327 12.750 10.168 1.00 80.62 85 ARG A O 1
ATOM 695 N N . SER A 1 86 ? -1.106 12.927 10.404 1.00 86.38 86 SER A N 1
ATOM 696 C CA . SER A 1 86 ? -1.039 14.326 9.974 1.00 86.38 86 SER A CA 1
ATOM 697 C C . SER A 1 86 ? -0.948 14.485 8.460 1.00 86.38 86 SER A C 1
ATOM 699 O O . SER A 1 86 ? -1.456 15.490 7.953 1.00 86.38 86 SER A O 1
ATOM 701 N N . GLU A 1 87 ? -0.383 13.497 7.760 1.00 89.94 87 GLU A N 1
ATOM 702 C CA . GLU A 1 87 ? -0.151 13.544 6.316 1.00 89.94 87 GLU A CA 1
ATOM 703 C C . GLU A 1 87 ? -0.842 12.407 5.557 1.00 89.94 87 GLU A C 1
ATOM 705 O O . GLU A 1 87 ? -1.664 12.672 4.677 1.00 89.94 87 GLU A O 1
ATOM 710 N N . ILE A 1 88 ? -0.533 11.146 5.881 1.00 89.38 88 ILE A N 1
ATOM 711 C CA . ILE A 1 88 ? -0.935 9.999 5.050 1.00 89.38 88 ILE A CA 1
ATOM 712 C C . ILE A 1 88 ? -2.448 9.780 5.086 1.00 89.38 88 ILE A C 1
ATOM 714 O O . ILE A 1 88 ? -3.070 9.686 4.031 1.00 89.38 88 ILE A O 1
ATOM 718 N N . SER A 1 89 ? -3.059 9.750 6.272 1.00 85.81 89 SER A N 1
ATOM 719 C CA . SER A 1 89 ? -4.495 9.482 6.443 1.00 85.81 89 SER A CA 1
ATOM 720 C C . SER A 1 89 ? -5.396 10.548 5.809 1.00 85.81 89 SER A C 1
ATOM 722 O O . SER A 1 89 ? -6.557 10.278 5.510 1.00 85.81 89 SER A O 1
ATOM 724 N N . LYS A 1 90 ? -4.867 11.757 5.578 1.00 86.88 90 LYS A N 1
ATOM 725 C CA . LYS A 1 90 ? -5.589 12.857 4.923 1.00 86.88 90 LYS A CA 1
ATOM 726 C C . LYS A 1 90 ? -5.551 12.774 3.401 1.00 86.88 90 LYS A C 1
ATOM 728 O O . LYS A 1 90 ? -6.426 13.332 2.748 1.00 86.88 90 LYS A O 1
ATOM 733 N N . LYS A 1 91 ? -4.522 12.130 2.844 1.00 90.44 91 LYS A N 1
ATOM 734 C CA . LYS A 1 91 ? -4.273 12.058 1.396 1.00 90.44 91 LYS A CA 1
ATOM 735 C C . LYS A 1 91 ? -4.589 10.686 0.803 1.00 90.44 91 LYS A C 1
ATOM 737 O O . LYS A 1 91 ? -4.847 10.600 -0.392 1.00 90.44 91 LYS A O 1
ATOM 742 N N . CYS A 1 92 ? -4.563 9.628 1.613 1.00 90.19 92 CYS A N 1
ATOM 743 C CA . CYS A 1 92 ? -4.726 8.247 1.169 1.00 90.19 92 CYS A CA 1
ATOM 744 C C . CYS A 1 92 ? -5.903 7.561 1.866 1.00 90.19 92 CYS A C 1
ATOM 746 O O . CYS A 1 92 ? -6.017 7.585 3.090 1.00 90.19 92 CYS A O 1
ATOM 748 N N . GLY A 1 93 ? -6.726 6.856 1.090 1.00 86.38 93 GLY A N 1
ATOM 749 C CA . GLY A 1 93 ? -7.670 5.882 1.629 1.00 86.38 93 GLY A CA 1
ATOM 750 C C . GLY A 1 93 ? -6.960 4.576 1.989 1.00 86.38 93 GLY A C 1
ATOM 751 O O . GLY A 1 93 ? -6.221 4.025 1.172 1.00 86.38 93 GLY A O 1
ATOM 752 N N . LEU A 1 94 ? -7.205 4.062 3.193 1.00 79.00 94 LEU A N 1
ATOM 753 C CA . LEU A 1 94 ? -6.660 2.782 3.639 1.00 79.00 94 LEU A CA 1
ATOM 754 C C . LEU A 1 94 ? -7.571 1.630 3.181 1.00 79.00 94 LEU A C 1
ATOM 756 O O . LEU A 1 94 ? -8.780 1.656 3.408 1.00 79.00 94 LEU A O 1
ATOM 760 N N . ILE A 1 95 ? -6.996 0.644 2.495 1.00 77.81 95 ILE A N 1
ATOM 761 C CA . ILE A 1 95 ? -7.707 -0.535 1.989 1.00 77.81 95 ILE A CA 1
ATOM 762 C C . ILE A 1 95 ? -7.914 -1.515 3.144 1.00 77.81 95 ILE A C 1
ATOM 764 O O . ILE A 1 95 ? -6.937 -1.922 3.762 1.00 77.81 95 ILE A O 1
ATOM 768 N N . HIS A 1 96 ? -9.166 -1.895 3.404 1.00 63.94 96 HIS A N 1
ATOM 769 C CA . HIS A 1 96 ? -9.605 -2.891 4.398 1.00 63.94 96 HIS A CA 1
ATOM 770 C C . HIS A 1 96 ? -9.243 -2.648 5.869 1.00 63.94 96 HIS A C 1
ATOM 772 O O . HIS A 1 96 ? -9.814 -3.310 6.716 1.00 63.94 96 HIS A O 1
ATOM 778 N N . PHE A 1 97 ? -8.425 -1.656 6.210 1.00 57.34 97 PHE A N 1
ATOM 779 C CA . PHE A 1 97 ? -8.166 -1.276 7.599 1.00 57.34 97 PHE A CA 1
ATOM 780 C C . PHE A 1 97 ? -8.883 0.028 7.948 1.00 57.34 97 PHE A C 1
ATOM 782 O O . PHE A 1 97 ? -9.002 0.939 7.123 1.00 57.34 97 PHE A O 1
ATOM 789 N N . LYS A 1 98 ? -9.331 0.136 9.199 1.00 52.44 98 LYS A N 1
ATOM 790 C CA . LYS A 1 98 ? -9.825 1.385 9.781 1.00 52.44 98 LYS A CA 1
ATOM 791 C C . LYS A 1 98 ? -8.887 1.823 10.897 1.00 52.44 98 LYS A C 1
ATOM 793 O O . LYS A 1 98 ? -8.366 1.007 11.647 1.00 52.44 98 LYS A O 1
ATOM 798 N N . TYR A 1 99 ? -8.677 3.129 10.990 1.00 53.97 99 TYR A N 1
ATOM 799 C CA . TYR A 1 99 ? -7.958 3.740 12.100 1.00 53.97 99 TYR A CA 1
ATOM 800 C C . TYR A 1 99 ? -8.970 4.317 13.091 1.00 53.97 99 TYR A C 1
ATOM 802 O O . TYR A 1 99 ? -9.766 5.185 12.719 1.00 53.97 99 TYR A O 1
ATOM 810 N N . ASP A 1 100 ? -8.952 3.836 14.335 1.00 54.91 100 ASP A N 1
ATOM 811 C CA . ASP A 1 100 ? -9.707 4.437 15.433 1.00 54.91 100 ASP A CA 1
ATOM 812 C C . ASP A 1 100 ? -8.864 5.540 16.076 1.00 54.91 100 ASP A C 1
ATOM 814 O O . ASP A 1 100 ? -7.945 5.288 16.857 1.00 54.91 100 ASP A O 1
ATOM 818 N N . SER A 1 101 ? -9.201 6.791 15.772 1.00 53.03 101 SER A N 1
ATOM 819 C CA . SER A 1 101 ? -8.499 7.951 16.319 1.00 53.03 101 SER A CA 1
ATOM 820 C C . SER A 1 101 ? -8.659 8.127 17.829 1.00 53.03 101 SER A C 1
ATOM 822 O O . SER A 1 101 ? -7.864 8.855 18.418 1.00 53.03 101 SER A O 1
ATOM 824 N N . LYS A 1 102 ? -9.656 7.491 18.461 1.00 52.12 102 LYS A N 1
ATOM 825 C CA . LYS A 1 102 ? -9.862 7.551 19.916 1.00 52.12 102 LYS A CA 1
ATOM 826 C C . LYS A 1 102 ? -8.992 6.551 20.664 1.00 52.12 102 LYS A C 1
ATOM 828 O O . LYS A 1 102 ? -8.613 6.828 21.797 1.00 52.12 102 LYS A O 1
ATOM 833 N N . LYS A 1 103 ? -8.724 5.399 20.048 1.00 47.88 103 LYS A N 1
ATOM 834 C CA . LYS A 1 103 ? -7.915 4.322 20.637 1.00 47.88 103 LYS A CA 1
ATOM 835 C C . LYS A 1 103 ? -6.463 4.336 20.181 1.00 47.88 103 LYS A C 1
ATOM 837 O O . LYS A 1 103 ? -5.646 3.677 20.802 1.00 47.88 103 LYS A O 1
ATOM 842 N N . ASP A 1 104 ? -6.155 5.106 19.138 1.00 52.34 104 ASP A N 1
ATOM 843 C CA . ASP A 1 104 ? -4.849 5.098 18.477 1.00 52.34 104 ASP A CA 1
ATOM 844 C C . ASP A 1 104 ? -4.471 3.713 17.932 1.00 52.34 104 ASP A C 1
ATOM 846 O O . ASP A 1 104 ? -3.327 3.267 17.977 1.00 52.34 104 ASP A O 1
ATOM 850 N N . GLU A 1 105 ? -5.474 3.017 17.403 1.00 53.19 105 GLU A N 1
ATOM 851 C CA . GLU A 1 105 ? -5.342 1.644 16.937 1.00 53.19 105 GLU A CA 1
ATOM 852 C C . GLU A 1 105 ? -5.757 1.543 15.470 1.00 53.19 105 GLU A C 1
ATOM 854 O O . GLU A 1 105 ? -6.796 2.057 15.039 1.00 53.19 105 GLU A O 1
ATOM 859 N N . LEU A 1 106 ? -4.922 0.860 14.689 1.00 50.00 106 LEU A N 1
ATOM 860 C CA . LEU A 1 106 ? -5.307 0.329 13.390 1.00 50.00 106 LEU A CA 1
ATOM 861 C C . LEU A 1 106 ? -5.939 -1.030 13.628 1.00 50.00 106 LEU A C 1
ATOM 863 O O . LEU A 1 106 ? -5.322 -1.895 14.244 1.00 50.00 106 LEU A O 1
ATOM 867 N N . PHE A 1 107 ? -7.139 -1.230 13.106 1.00 46.72 107 PHE A N 1
ATOM 868 C CA . PHE A 1 107 ? -7.787 -2.524 13.169 1.00 46.72 107 PHE A CA 1
ATOM 869 C C . PHE A 1 107 ? -8.316 -2.926 11.802 1.00 46.72 107 PHE A C 1
ATOM 871 O O . PHE A 1 107 ? -8.806 -2.097 11.023 1.00 46.72 107 PHE A O 1
ATOM 878 N N . ASP A 1 108 ? -8.208 -4.217 11.518 1.00 52.38 108 ASP A N 1
ATOM 879 C CA . ASP A 1 108 ? -8.965 -4.831 10.447 1.00 52.38 108 ASP A CA 1
ATOM 880 C C . ASP A 1 108 ? -10.348 -5.198 11.021 1.00 52.38 108 ASP A C 1
ATOM 882 O O . ASP A 1 108 ? -10.452 -6.004 11.947 1.00 52.38 108 ASP A O 1
ATOM 886 N N . PRO A 1 109 ? -11.446 -4.593 10.543 1.00 44.75 109 PRO A N 1
ATOM 887 C CA . PRO A 1 109 ? -12.790 -4.973 10.961 1.00 44.75 109 PRO A CA 1
ATOM 888 C C . PRO A 1 109 ? -13.131 -6.448 10.671 1.00 44.75 109 PRO A C 1
ATOM 890 O O . PRO A 1 109 ? -14.150 -6.919 11.171 1.00 44.75 109 PRO A O 1
ATOM 893 N N . LEU A 1 110 ? -12.317 -7.173 9.894 1.00 43.41 110 LEU A N 1
ATOM 894 C CA . LEU A 1 110 ? -12.453 -8.605 9.618 1.00 43.41 110 LEU A CA 1
ATOM 895 C C . LEU A 1 110 ? -11.690 -9.511 10.607 1.00 43.41 110 LEU A C 1
ATOM 897 O O . LEU A 1 110 ? -11.999 -10.702 10.669 1.00 43.41 110 LEU A O 1
ATOM 901 N N . THR A 1 111 ? -10.726 -8.993 11.385 1.00 41.78 111 THR A N 1
ATOM 902 C CA . THR A 1 111 ? -9.874 -9.794 12.298 1.00 41.78 111 THR A CA 1
ATOM 903 C C . THR A 1 111 ? -10.376 -9.873 13.739 1.00 41.78 111 THR A C 1
ATOM 905 O O . THR A 1 111 ? -9.818 -10.630 14.524 1.00 41.78 111 THR A O 1
ATOM 908 N N . PHE A 1 112 ? -11.439 -9.154 14.113 1.00 44.72 112 PHE A N 1
ATOM 909 C CA . PHE A 1 112 ? -11.917 -9.100 15.506 1.00 44.72 112 PHE A CA 1
ATOM 910 C C . PHE A 1 112 ? -12.524 -10.409 16.066 1.00 44.72 112 PHE A C 1
ATOM 912 O O . PHE A 1 112 ? -12.918 -10.427 17.228 1.00 44.72 112 PHE A O 1
ATOM 919 N N . ASP A 1 113 ? -12.557 -11.503 15.295 1.00 47.12 113 ASP A N 1
ATOM 920 C CA . ASP A 1 113 ? -12.948 -12.844 15.759 1.00 47.12 113 ASP A CA 1
ATOM 921 C C . ASP A 1 113 ? -11.850 -13.871 15.419 1.00 47.12 113 ASP A C 1
ATOM 923 O O . ASP A 1 113 ? -11.963 -14.645 14.467 1.00 47.12 113 ASP A O 1
ATOM 927 N N . GLU A 1 114 ? -10.764 -13.873 16.193 1.00 47.59 114 GLU A N 1
ATOM 928 C CA . GLU A 1 114 ? -9.523 -14.621 15.916 1.00 47.59 114 GLU A CA 1
ATOM 929 C C . GLU A 1 114 ? -9.665 -16.161 15.892 1.00 47.59 114 GLU A C 1
ATOM 931 O O . GLU A 1 114 ? -8.736 -16.848 15.470 1.00 47.59 114 GLU A O 1
ATOM 936 N N . TRP A 1 115 ? -10.796 -16.742 16.317 1.00 47.75 115 TRP A N 1
ATOM 937 C CA . TRP A 1 115 ? -10.974 -18.210 16.408 1.00 47.75 115 TRP A CA 1
ATOM 938 C C . TRP A 1 115 ? -12.032 -18.778 15.471 1.00 47.75 115 TRP A C 1
ATOM 940 O O . TRP A 1 115 ? -12.170 -19.998 15.354 1.00 47.75 115 TRP A O 1
ATOM 950 N N . ILE A 1 116 ? -12.789 -17.910 14.811 1.00 53.44 116 ILE A N 1
ATOM 951 C CA . ILE A 1 116 ? -13.848 -18.320 13.904 1.00 53.44 116 ILE A CA 1
ATOM 952 C C . ILE A 1 116 ? -13.204 -18.526 12.529 1.00 53.44 116 ILE A C 1
ATOM 954 O O . ILE A 1 116 ? -12.461 -17.681 12.062 1.00 53.44 116 ILE A O 1
ATOM 958 N N . PHE A 1 117 ? -13.439 -19.670 11.897 1.00 56.38 117 PHE A N 1
ATOM 959 C CA . PHE A 1 117 ? -13.069 -19.988 10.516 1.00 56.38 117 PHE A CA 1
ATOM 960 C C . PHE A 1 117 ? -14.152 -19.500 9.548 1.00 56.38 117 PHE A C 1
ATOM 962 O O . PHE A 1 117 ? -13.867 -18.787 8.582 1.00 56.38 117 PHE A O 1
ATOM 969 N N . ALA A 1 118 ? -15.405 -19.853 9.833 1.00 57.38 118 ALA A N 1
ATOM 970 C CA . ALA A 1 118 ? -16.557 -19.432 9.053 1.00 57.38 118 ALA A CA 1
ATOM 971 C C . ALA A 1 118 ? -17.801 -19.310 9.930 1.00 57.38 118 ALA A C 1
ATOM 973 O O . ALA A 1 118 ? -18.017 -20.099 10.850 1.00 57.38 118 ALA A O 1
ATOM 974 N N . GLU A 1 119 ? -18.648 -18.349 9.594 1.00 61.84 119 GLU A N 1
ATOM 975 C CA . GLU A 1 119 ? -19.996 -18.228 10.122 1.00 61.84 119 GLU A CA 1
ATOM 976 C C . GLU A 1 119 ? -20.992 -18.522 9.011 1.00 61.84 119 GLU A C 1
ATOM 978 O O . GLU A 1 119 ? -21.002 -17.871 7.966 1.00 61.84 119 GLU A O 1
ATOM 983 N N . ILE A 1 120 ? -21.837 -19.518 9.234 1.00 64.62 120 ILE A N 1
ATOM 984 C CA . ILE A 1 120 ? -22.893 -19.899 8.309 1.00 64.62 120 ILE A CA 1
ATOM 985 C C . ILE A 1 120 ? -24.211 -19.472 8.933 1.00 64.62 120 ILE A C 1
ATOM 987 O O . ILE A 1 120 ? -24.609 -19.967 9.989 1.00 64.62 120 ILE A O 1
ATOM 991 N N . TYR A 1 121 ? -24.884 -18.555 8.256 1.00 65.88 121 TYR A N 1
ATOM 992 C CA . TYR A 1 121 ? -26.227 -18.124 8.588 1.00 65.88 121 TYR A CA 1
ATOM 993 C C . TYR A 1 121 ? -27.197 -18.969 7.772 1.00 65.88 121 TYR A C 1
ATOM 995 O O . TYR A 1 121 ? -27.188 -18.943 6.536 1.00 65.88 121 TYR A O 1
ATOM 1003 N N . LEU A 1 122 ? -28.003 -19.752 8.474 1.00 66.75 122 LEU A N 1
ATOM 1004 C CA . LEU A 1 122 ? -29.077 -20.548 7.902 1.00 66.75 122 LEU A CA 1
ATOM 1005 C C . LEU A 1 122 ? -30.388 -19.865 8.259 1.00 66.75 122 LEU A C 1
ATOM 1007 O O . LEU A 1 122 ? -30.587 -19.507 9.420 1.00 66.75 122 LEU A O 1
ATOM 1011 N N . GLY A 1 123 ? -31.279 -19.709 7.294 1.00 62.88 123 GLY A N 1
ATOM 1012 C CA . GLY A 1 123 ? -32.569 -19.085 7.529 1.00 62.88 123 GLY A CA 1
ATOM 1013 C C . GLY A 1 123 ? -33.629 -19.577 6.556 1.00 62.88 123 GLY A C 1
ATOM 1014 O O . GLY A 1 123 ? -33.342 -20.117 5.486 1.00 62.88 123 GLY A O 1
ATOM 1015 N N . GLY A 1 124 ? -34.887 -19.452 6.972 1.00 68.31 124 GLY A N 1
ATOM 1016 C CA . GLY A 1 124 ? -36.048 -19.812 6.161 1.00 68.31 124 GLY A CA 1
ATOM 1017 C C . GLY A 1 124 ? -36.919 -20.896 6.783 1.00 68.31 124 GLY A C 1
ATOM 1018 O O . GLY A 1 124 ? -36.818 -21.194 7.973 1.00 68.31 124 GLY A O 1
ATOM 1019 N N . ASP A 1 125 ? -37.823 -21.438 5.968 1.00 68.62 125 ASP A N 1
ATOM 1020 C CA . ASP A 1 125 ? -38.786 -22.451 6.396 1.00 68.62 125 ASP A CA 1
ATOM 1021 C C . ASP A 1 125 ? -38.059 -23.769 6.694 1.00 68.62 125 ASP A C 1
ATOM 1023 O O . ASP A 1 125 ? -37.425 -24.369 5.823 1.00 68.62 125 ASP A O 1
ATOM 1027 N N . ALA A 1 126 ? -38.136 -24.206 7.946 1.00 65.62 126 ALA A N 1
ATOM 1028 C CA . ALA A 1 126 ? -37.529 -25.427 8.437 1.00 65.62 126 ALA A CA 1
ATOM 1029 C C . ALA A 1 126 ? -38.490 -26.608 8.284 1.00 65.62 126 ALA A C 1
ATOM 1031 O O . ALA A 1 126 ? -39.688 -26.502 8.568 1.00 65.62 126 ALA A O 1
ATOM 1032 N N . LYS A 1 127 ? -37.946 -27.759 7.887 1.00 63.97 127 LYS A N 1
ATOM 1033 C CA . LYS A 1 127 ? -38.665 -29.036 7.875 1.00 63.97 127 LYS A CA 1
ATOM 1034 C C . LYS A 1 127 ? -37.916 -30.067 8.706 1.00 63.97 127 LYS A C 1
ATOM 1036 O O . LYS A 1 127 ? -36.684 -30.113 8.686 1.00 63.97 127 LYS A O 1
ATOM 1041 N N . SER A 1 128 ? -38.663 -30.888 9.430 1.00 64.56 128 SER A N 1
ATOM 1042 C CA . SER A 1 128 ? -38.137 -32.094 10.066 1.00 64.56 128 SER A CA 1
ATOM 1043 C C . SER A 1 128 ? -37.807 -33.169 9.019 1.00 64.56 128 SER A C 1
ATOM 1045 O O . SER A 1 128 ? -38.183 -33.057 7.849 1.00 64.56 128 SER A O 1
ATOM 1047 N N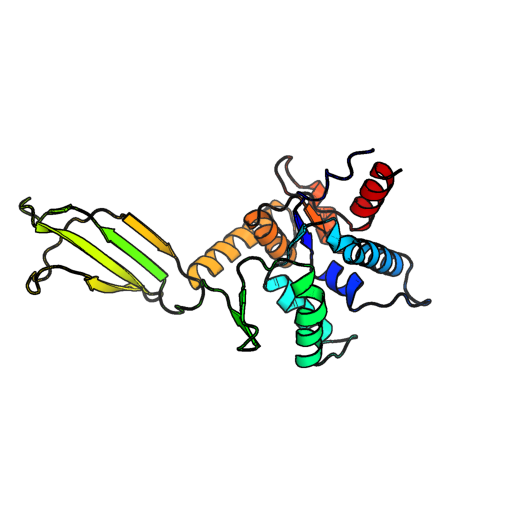 . GLN A 1 129 ? -37.117 -34.238 9.432 1.00 59.97 129 GLN A N 1
ATOM 1048 C CA . GLN A 1 129 ? -36.765 -35.355 8.542 1.00 59.97 129 GLN A CA 1
ATOM 1049 C C . GLN A 1 129 ? -37.982 -36.072 7.931 1.00 59.97 129 GLN A C 1
ATOM 1051 O O . GLN A 1 129 ? -37.900 -36.550 6.805 1.00 59.97 129 GLN A O 1
ATOM 1056 N N . ASP A 1 130 ? -39.110 -36.122 8.640 1.00 74.38 130 ASP A N 1
ATOM 1057 C CA . ASP A 1 130 ? -40.395 -36.658 8.170 1.00 74.38 130 ASP A CA 1
ATOM 1058 C C . ASP A 1 130 ? -41.197 -35.650 7.319 1.00 74.38 130 ASP A C 1
ATOM 1060 O O . ASP A 1 130 ? -42.324 -35.927 6.912 1.00 74.38 130 ASP A O 1
ATOM 1064 N N . GLY A 1 131 ? -40.617 -34.485 7.008 1.00 65.94 131 GLY A N 1
ATOM 1065 C CA . GLY A 1 131 ? -41.191 -33.490 6.103 1.00 65.94 131 GLY A CA 1
ATOM 1066 C C . GLY A 1 131 ? -42.210 -32.545 6.743 1.00 65.94 131 GLY A C 1
ATOM 1067 O O . GLY A 1 131 ? -42.796 -31.726 6.029 1.00 65.94 131 GLY A O 1
ATOM 1068 N N . LYS A 1 132 ? -42.413 -32.614 8.065 1.00 75.00 132 LYS A N 1
ATOM 1069 C CA . LYS A 1 132 ? -43.299 -31.706 8.802 1.00 75.00 132 LYS A CA 1
ATOM 1070 C C . LYS A 1 132 ? -42.690 -30.305 8.856 1.00 75.00 132 LYS A C 1
ATOM 1072 O O . LYS A 1 132 ? -41.512 -30.130 9.160 1.00 75.00 132 LYS A O 1
ATOM 1077 N N . GLU A 1 133 ? -43.508 -29.296 8.577 1.00 72.19 133 GLU A N 1
ATOM 1078 C CA . GLU A 1 133 ? -43.088 -27.898 8.673 1.00 72.19 133 GLU A CA 1
ATOM 1079 C C . GLU A 1 133 ? -42.932 -27.481 10.139 1.00 72.19 133 GLU A C 1
ATOM 1081 O O . GLU A 1 133 ? -43.838 -27.651 10.956 1.00 72.19 133 GLU A O 1
ATOM 1086 N N . LEU A 1 134 ? -41.760 -26.935 10.463 1.00 64.56 134 LEU A N 1
ATOM 1087 C CA . LEU A 1 134 ? -41.377 -26.476 11.801 1.00 64.56 134 LEU A CA 1
ATOM 1088 C C . LEU A 1 134 ? -41.418 -24.942 11.925 1.00 64.56 134 LEU A C 1
ATOM 1090 O O . LEU A 1 134 ? -41.024 -24.390 12.952 1.00 64.56 134 LEU A O 1
ATOM 1094 N N . GLY A 1 135 ? -41.908 -24.250 10.892 1.00 67.50 135 GLY A N 1
ATOM 1095 C CA . GLY A 1 135 ? -41.921 -22.790 10.802 1.00 67.50 135 GLY A CA 1
ATOM 1096 C C . GLY A 1 135 ? -40.574 -22.208 10.368 1.00 67.50 135 GLY A C 1
ATOM 1097 O O . GLY A 1 135 ? -39.690 -22.928 9.910 1.00 67.50 135 GLY A O 1
ATOM 1098 N N . LYS A 1 136 ? -40.414 -20.886 10.486 1.00 64.94 136 LYS A N 1
ATOM 1099 C CA . LYS A 1 136 ? -39.156 -20.211 10.144 1.00 64.94 136 LYS A CA 1
ATOM 1100 C C . LYS A 1 136 ? -38.141 -20.364 11.263 1.00 64.94 136 LYS A C 1
ATOM 1102 O O . LYS A 1 136 ? -38.441 -20.012 12.402 1.00 64.94 136 LYS A O 1
ATOM 1107 N N . GLN A 1 137 ? -36.942 -20.821 10.924 1.00 62.81 137 GLN A N 1
ATOM 1108 C CA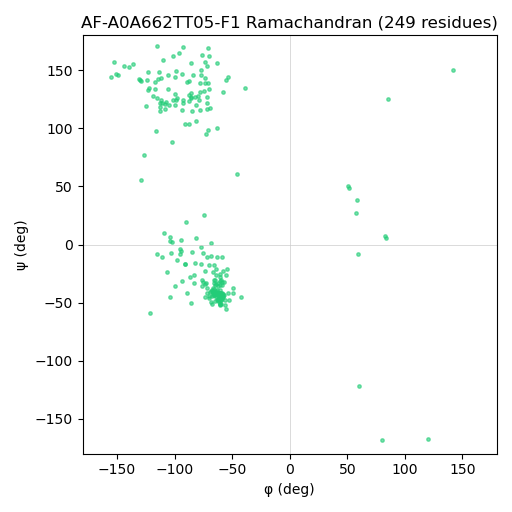 . GLN A 1 137 ? -35.817 -20.863 11.853 1.00 62.81 137 GLN A CA 1
ATOM 1109 C C . GLN A 1 137 ? -34.629 -20.088 11.307 1.00 62.81 137 GLN A C 1
ATOM 1111 O O . GLN A 1 137 ? -34.417 -20.054 10.097 1.00 62.81 137 GLN A O 1
ATOM 1116 N N . SER A 1 138 ? -33.860 -19.503 12.224 1.00 59.62 138 SER A N 1
ATOM 1117 C CA . SER A 1 138 ? -32.590 -18.849 11.934 1.00 59.62 138 SER A CA 1
ATOM 1118 C C . SER A 1 138 ? -31.502 -19.455 12.816 1.00 59.62 138 SER A C 1
ATOM 1120 O O . SER A 1 138 ? -31.572 -19.403 14.046 1.00 59.62 138 SER A O 1
ATOM 1122 N N . LEU A 1 139 ? -30.487 -20.040 12.187 1.00 66.88 139 LEU A N 1
ATOM 1123 C CA . LEU A 1 139 ? -29.352 -20.666 12.856 1.00 66.88 139 LEU A CA 1
ATOM 1124 C C . LEU A 1 139 ? -28.076 -19.925 12.472 1.00 66.88 139 LEU A C 1
ATOM 1126 O O . LEU A 1 139 ? -27.873 -19.583 11.308 1.00 66.88 139 LEU A O 1
ATOM 1130 N N . ARG A 1 140 ? -27.184 -19.732 13.442 1.00 64.75 140 ARG A N 1
ATOM 1131 C CA . ARG A 1 140 ? -25.802 -19.323 13.185 1.00 64.75 140 ARG A CA 1
ATOM 1132 C C . ARG A 1 140 ? -24.897 -20.480 13.580 1.00 64.75 140 ARG A C 1
ATOM 1134 O O . ARG A 1 140 ? -24.840 -20.852 14.753 1.00 64.75 140 ARG A O 1
ATOM 1141 N N . LYS A 1 141 ? -24.219 -21.061 12.593 1.00 64.88 141 LYS A N 1
ATOM 1142 C CA . LYS A 1 141 ? -23.190 -22.081 12.794 1.00 64.88 141 LYS A CA 1
ATOM 1143 C C . LYS A 1 141 ? -21.825 -21.415 12.722 1.00 64.88 141 LYS A C 1
ATOM 1145 O O . LYS A 1 141 ? -21.510 -20.761 11.733 1.00 64.88 141 LYS A O 1
ATOM 1150 N N . ILE A 1 142 ? -21.037 -21.591 13.769 1.00 61.41 142 ILE A N 1
ATOM 1151 C CA . ILE A 1 142 ? -19.666 -21.111 13.871 1.00 61.41 142 ILE A CA 1
ATOM 1152 C C . ILE A 1 142 ? -18.768 -22.328 13.697 1.00 61.41 142 ILE A C 1
ATOM 1154 O O . ILE A 1 142 ? -18.859 -23.285 14.462 1.00 61.41 142 ILE A O 1
ATOM 1158 N N . ILE A 1 143 ? -17.926 -22.293 12.677 1.00 59.75 143 ILE A N 1
ATOM 1159 C CA . ILE A 1 143 ? -16.847 -23.257 12.482 1.00 59.75 143 ILE A CA 1
ATOM 1160 C C . ILE A 1 143 ? -15.585 -22.571 12.984 1.00 59.75 143 ILE A C 1
ATOM 1162 O O . ILE A 1 143 ? -15.347 -21.431 12.589 1.00 59.75 143 ILE A O 1
ATOM 1166 N N . THR A 1 144 ? -14.800 -23.212 13.845 1.00 58.78 144 THR A N 1
ATOM 1167 C CA . THR A 1 144 ? -13.509 -22.689 14.320 1.00 58.78 144 THR A CA 1
ATOM 1168 C C . THR A 1 144 ? -12.345 -23.180 13.454 1.00 58.78 144 THR A C 1
ATOM 1170 O O . THR A 1 144 ? -12.496 -24.081 12.629 1.00 58.78 144 THR A O 1
ATOM 1173 N N . LEU A 1 145 ? -11.148 -22.618 13.650 1.00 47.50 145 LEU A N 1
ATOM 1174 C CA . LEU A 1 145 ? -9.925 -23.081 12.968 1.00 47.50 145 LEU A CA 1
ATOM 1175 C C . LEU A 1 145 ? -9.509 -24.514 13.338 1.00 47.50 145 LEU A C 1
ATOM 1177 O O . LEU A 1 145 ? -8.854 -25.176 12.537 1.00 47.50 145 LEU A O 1
ATOM 1181 N N . SER A 1 146 ? -9.877 -24.998 14.529 1.00 50.03 146 SER A N 1
ATOM 1182 C CA . SER A 1 146 ? -9.653 -26.386 14.968 1.00 50.03 146 SER A CA 1
ATOM 1183 C C . SER A 1 146 ? -10.619 -27.384 14.321 1.00 50.03 146 SER A C 1
ATOM 1185 O O . SER A 1 146 ? -10.445 -28.589 14.486 1.00 50.03 146 SER A O 1
ATOM 1187 N N . GLY A 1 147 ? -11.617 -26.900 13.573 1.00 46.84 147 GLY A N 1
ATOM 1188 C CA . GLY A 1 147 ? -12.701 -27.719 13.036 1.00 46.84 147 GLY A CA 1
ATOM 1189 C C . GLY A 1 147 ? -13.827 -27.976 14.038 1.00 46.84 147 GLY A C 1
ATOM 1190 O O . GLY A 1 147 ? -14.732 -28.747 13.728 1.00 46.84 147 GLY A O 1
ATOM 1191 N N . ASP A 1 148 ? -13.799 -27.331 15.208 1.00 50.16 148 ASP A N 1
ATOM 1192 C CA . ASP A 1 148 ? -14.896 -27.414 16.167 1.00 50.16 148 ASP A CA 1
ATOM 1193 C C . ASP A 1 148 ? -16.109 -26.645 15.636 1.00 50.16 148 ASP A C 1
ATOM 1195 O O . ASP A 1 148 ? -15.998 -25.553 15.067 1.00 50.16 148 ASP A O 1
ATOM 1199 N N . GLU A 1 149 ? -17.291 -27.220 15.831 1.00 61.16 149 GLU A N 1
ATOM 1200 C CA . GLU A 1 149 ? -18.548 -26.640 15.380 1.00 61.16 149 GLU A CA 1
ATOM 1201 C C . GLU A 1 149 ? -19.384 -26.219 16.590 1.00 61.16 149 GLU A C 1
ATOM 1203 O O . GLU A 1 149 ? -19.705 -27.032 17.455 1.00 61.16 149 GLU A O 1
ATOM 1208 N N . CYS A 1 150 ? -19.777 -24.948 16.638 1.00 55.59 150 CYS A N 1
ATOM 1209 C CA . CYS A 1 150 ? -20.716 -24.431 17.628 1.00 55.59 150 CYS A CA 1
ATOM 1210 C C . CYS A 1 150 ? -21.975 -23.923 16.918 1.00 55.59 150 CYS A C 1
ATOM 1212 O O . CYS A 1 150 ? -21.896 -23.211 15.914 1.00 55.59 150 CYS A O 1
ATOM 1214 N N . VAL A 1 151 ? -23.151 -24.290 17.426 1.00 61.47 151 VAL A N 1
ATOM 1215 C CA . VAL A 1 151 ? -24.445 -23.868 16.875 1.00 61.47 151 VAL A CA 1
ATOM 1216 C C . VAL A 1 151 ? -25.118 -22.948 17.884 1.00 61.47 151 VAL A C 1
ATOM 1218 O O . VAL A 1 151 ? -25.430 -23.370 18.993 1.00 61.47 151 VAL A O 1
ATOM 1221 N N . SER A 1 152 ? -25.375 -21.697 17.497 1.00 58.00 152 SER A N 1
ATOM 1222 C CA . SER A 1 152 ? -26.221 -20.786 18.272 1.00 58.00 152 SER A CA 1
ATOM 1223 C C . SER A 1 152 ? -27.552 -20.580 17.555 1.00 58.00 152 SER A C 1
ATOM 1225 O O . SER A 1 152 ? -27.579 -20.118 16.409 1.00 58.00 152 SER A O 1
ATOM 1227 N N . GLN A 1 153 ? -28.650 -20.923 18.226 1.00 58.19 153 GLN A N 1
ATOM 1228 C CA . GLN A 1 153 ? -30.009 -20.674 17.748 1.00 58.19 153 GLN A CA 1
ATOM 1229 C C . GLN A 1 153 ? -30.448 -19.265 18.157 1.00 58.19 153 GLN A C 1
ATOM 1231 O O . GLN A 1 153 ? -30.340 -18.898 19.326 1.00 58.19 153 GLN A O 1
ATOM 1236 N N . PHE A 1 154 ? -30.971 -18.482 17.212 1.00 51.66 154 PHE A N 1
ATOM 1237 C CA . PHE A 1 154 ? -31.601 -17.194 17.504 1.00 51.66 154 PHE A CA 1
ATOM 1238 C C . PHE A 1 154 ? -33.080 -17.266 17.117 1.00 51.66 154 PHE A C 1
ATOM 1240 O O . PHE A 1 154 ? -33.438 -17.068 15.960 1.00 51.66 154 PHE A O 1
ATOM 1247 N N . GLY A 1 155 ? -33.936 -17.530 18.110 1.00 47.97 155 GLY A N 1
ATOM 1248 C CA . GLY A 1 155 ? -35.392 -17.562 17.954 1.00 47.97 155 GLY A CA 1
ATOM 1249 C C . GLY A 1 155 ? -35.943 -18.912 17.475 1.00 47.97 155 GLY A C 1
ATOM 1250 O O . GLY A 1 155 ? -35.546 -19.435 16.439 1.00 47.97 155 GLY A O 1
ATOM 1251 N N . GLY A 1 156 ? -36.888 -19.455 18.246 1.00 46.22 156 GLY A N 1
ATOM 1252 C CA . GLY A 1 156 ? -37.499 -20.775 18.052 1.00 46.22 156 GLY A CA 1
ATOM 1253 C C . GLY A 1 156 ? -37.736 -21.460 19.401 1.00 46.22 156 GLY A C 1
ATOM 1254 O O . GLY A 1 156 ? -37.045 -21.143 20.364 1.00 46.22 156 GLY A O 1
ATOM 1255 N N . LEU A 1 157 ? -38.760 -22.316 19.498 1.00 45.00 157 LEU A N 1
ATOM 1256 C CA . LEU A 1 157 ? -39.191 -22.976 20.743 1.00 45.00 157 LEU A CA 1
ATOM 1257 C C . LEU A 1 157 ? -38.031 -23.717 21.451 1.00 45.00 157 LEU A C 1
ATOM 1259 O O . LEU A 1 157 ? -37.215 -24.315 20.755 1.00 45.00 157 LEU A O 1
ATOM 1263 N N . PRO A 1 158 ? -37.983 -23.736 22.801 1.00 44.00 158 PRO A N 1
ATOM 1264 C CA . PRO A 1 158 ? -36.809 -24.178 23.569 1.00 44.00 158 PRO A CA 1
ATOM 1265 C C . PRO A 1 158 ? -36.475 -25.676 23.482 1.00 44.00 158 PRO A C 1
ATOM 1267 O O . PRO A 1 158 ? -35.406 -26.066 23.931 1.00 44.00 158 PRO A O 1
ATOM 1270 N N . ASP A 1 159 ? -37.354 -26.502 22.911 1.00 44.78 159 ASP A N 1
ATOM 1271 C CA . ASP A 1 159 ? -37.305 -27.965 23.040 1.00 44.78 159 ASP A CA 1
ATOM 1272 C C . ASP A 1 159 ? -37.382 -28.678 21.681 1.00 44.78 159 ASP A C 1
ATOM 1274 O O . ASP A 1 159 ? -38.247 -29.519 21.436 1.00 44.78 159 ASP A O 1
ATOM 1278 N N . LEU A 1 160 ? -36.480 -28.342 20.760 1.00 46.78 160 LEU A N 1
ATOM 1279 C CA . LEU A 1 160 ? -36.139 -29.265 19.678 1.00 46.78 160 LEU A CA 1
ATOM 1280 C C . LEU A 1 160 ? -34.802 -29.903 20.033 1.00 46.78 160 LEU A C 1
ATOM 1282 O O . LEU A 1 160 ? -33.741 -29.408 19.649 1.00 46.78 160 LEU A O 1
ATOM 1286 N N . ASP A 1 161 ? -34.887 -31.013 20.772 1.00 41.47 161 ASP A N 1
ATOM 1287 C CA . ASP A 1 161 ? -33.849 -32.042 20.775 1.00 41.47 161 ASP A CA 1
ATOM 1288 C C . ASP A 1 161 ? -33.315 -32.200 19.348 1.00 41.47 161 ASP A C 1
ATOM 1290 O O . ASP A 1 161 ? -34.094 -32.206 18.394 1.00 41.47 161 ASP A O 1
ATOM 1294 N N . LEU A 1 162 ? -31.986 -32.262 19.248 1.00 43.41 162 LEU A N 1
ATOM 1295 C CA . LEU A 1 162 ? -31.094 -32.216 18.081 1.00 43.41 162 LEU A CA 1
ATOM 1296 C C . LEU A 1 162 ? -31.510 -33.100 16.884 1.00 43.41 162 LEU A C 1
ATOM 1298 O O . LEU A 1 162 ? -30.776 -33.988 16.449 1.00 43.41 162 LEU A O 1
ATOM 1302 N N . HIS A 1 163 ? -32.678 -32.860 16.305 1.00 43.97 163 HIS A N 1
ATOM 1303 C CA . HIS A 1 163 ? -33.095 -33.475 15.063 1.00 43.97 163 HIS A CA 1
ATOM 1304 C C . HIS A 1 163 ? -32.392 -32.755 13.910 1.00 43.97 163 HIS A C 1
ATOM 1306 O O . HIS A 1 163 ? -32.290 -31.526 13.930 1.00 43.97 163 HIS A O 1
ATOM 1312 N N . PRO A 1 164 ? -31.910 -33.476 12.883 1.00 45.38 164 PRO A N 1
ATOM 1313 C CA . PRO A 1 164 ? -31.332 -32.849 11.702 1.00 45.38 164 PRO A CA 1
ATOM 1314 C C . PRO A 1 164 ? -32.408 -32.020 10.993 1.00 45.38 164 PRO A C 1
ATOM 1316 O O . PRO A 1 164 ? -33.269 -32.561 10.299 1.00 45.38 164 PRO A O 1
ATOM 1319 N N . VAL A 1 165 ? -32.391 -30.706 11.209 1.00 51.09 165 VAL A N 1
ATOM 1320 C CA . VAL A 1 165 ? -33.271 -29.764 10.519 1.00 51.09 165 VAL A CA 1
ATOM 1321 C C . VAL A 1 165 ? -32.588 -29.358 9.221 1.00 51.09 165 VAL A C 1
ATOM 1323 O O . VAL A 1 165 ? -31.465 -28.851 9.230 1.00 51.09 165 VAL A O 1
ATOM 1326 N N . PHE A 1 166 ? -33.269 -29.558 8.095 1.00 50.75 166 PHE A N 1
ATOM 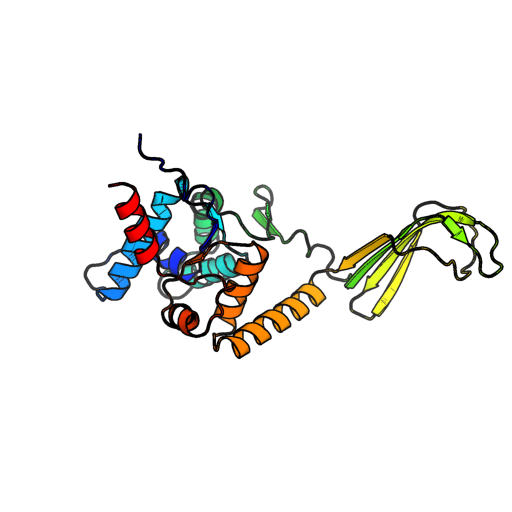1327 C CA . PHE A 1 166 ? -32.801 -29.040 6.815 1.00 50.75 166 PHE A CA 1
ATOM 1328 C C . PHE A 1 166 ? -33.205 -27.569 6.708 1.00 50.75 166 PHE A C 1
ATOM 1330 O O . PHE A 1 166 ? -34.377 -27.251 6.515 1.00 50.75 166 PHE A O 1
ATOM 1337 N N . THR A 1 167 ? -32.234 -26.671 6.849 1.00 54.09 167 THR A N 1
ATOM 1338 C CA . THR A 1 167 ? -32.393 -25.231 6.611 1.00 54.09 167 THR A CA 1
ATOM 1339 C C . THR A 1 167 ? -31.569 -24.801 5.403 1.00 54.09 167 THR A C 1
ATOM 1341 O O . THR A 1 167 ? -30.529 -25.383 5.083 1.00 54.09 167 THR A O 1
ATOM 1344 N N . LYS A 1 168 ? -32.058 -23.787 4.685 1.00 52.44 168 LYS A N 1
ATOM 1345 C CA . LYS A 1 168 ? -31.346 -23.215 3.544 1.00 52.44 168 LYS A CA 1
ATOM 1346 C C . LYS A 1 168 ? -30.170 -22.380 4.053 1.00 52.44 168 LYS A C 1
ATOM 1348 O O . LYS A 1 168 ? -30.299 -21.645 5.029 1.00 52.44 168 LYS A O 1
ATOM 1353 N N . ILE A 1 169 ? -29.028 -22.486 3.375 1.00 49.41 169 ILE A N 1
ATOM 1354 C CA . ILE A 1 169 ? -27.908 -21.570 3.594 1.00 49.41 169 ILE A CA 1
ATOM 1355 C C . ILE A 1 169 ? -28.286 -20.214 3.006 1.00 49.41 169 ILE A C 1
ATOM 1357 O O . ILE A 1 169 ? -28.464 -20.095 1.792 1.00 49.41 169 ILE A O 1
ATOM 1361 N N . ASP A 1 170 ? -28.383 -19.205 3.865 1.00 57.56 170 ASP A N 1
ATOM 1362 C CA . ASP A 1 170 ? -28.656 -17.830 3.450 1.00 57.56 170 ASP A CA 1
ATOM 1363 C C . ASP A 1 170 ? -27.359 -17.080 3.154 1.00 57.56 170 ASP A C 1
ATOM 1365 O O . ASP A 1 170 ? -27.270 -16.344 2.169 1.00 57.56 170 ASP A O 1
ATOM 1369 N N . LYS A 1 171 ? -26.336 -17.270 3.995 1.00 52.81 171 LYS A N 1
ATOM 1370 C CA . LYS A 1 171 ? -25.053 -16.574 3.871 1.00 52.81 171 LYS A CA 1
ATOM 1371 C C . LYS A 1 171 ? -23.925 -17.368 4.521 1.00 52.81 171 LYS A C 1
ATOM 1373 O O . LYS A 1 171 ? -24.114 -17.969 5.575 1.00 52.81 171 LYS A O 1
ATOM 1378 N N . ILE A 1 172 ? -22.740 -17.311 3.919 1.00 47.94 172 ILE A N 1
ATOM 1379 C CA . ILE A 1 172 ? -21.487 -17.783 4.518 1.00 47.94 172 ILE A CA 1
ATOM 1380 C C . ILE A 1 172 ? -20.541 -16.585 4.626 1.00 47.94 172 ILE A C 1
ATOM 1382 O O . ILE A 1 172 ? -20.324 -15.881 3.640 1.00 47.94 172 ILE A O 1
ATOM 1386 N N . GLU A 1 173 ? -19.992 -16.348 5.813 1.00 55.44 173 GLU A N 1
ATOM 1387 C CA . GLU A 1 173 ? -18.961 -15.344 6.081 1.00 55.44 173 GLU A CA 1
ATOM 1388 C C . GLU A 1 173 ? -17.670 -16.044 6.524 1.00 55.44 173 GLU A C 1
ATOM 1390 O O . GLU A 1 173 ? -17.691 -16.836 7.460 1.00 55.44 173 GLU A O 1
ATOM 1395 N N . TYR A 1 174 ? -16.544 -15.765 5.866 1.00 51.22 174 TYR A N 1
ATOM 1396 C CA . TYR A 1 174 ? -15.226 -16.310 6.224 1.00 51.22 174 TYR A CA 1
ATOM 1397 C C . TYR A 1 174 ? -14.431 -15.292 7.053 1.00 51.22 174 TYR A C 1
ATOM 1399 O O . TYR A 1 174 ? -14.596 -14.086 6.858 1.00 51.22 174 TYR A O 1
ATOM 1407 N N . LYS A 1 175 ? -13.557 -15.762 7.952 1.00 54.62 175 LYS A N 1
ATOM 1408 C CA . LYS A 1 175 ? -12.757 -14.909 8.855 1.00 54.62 175 LYS A CA 1
ATOM 1409 C C . LYS A 1 175 ? -11.241 -15.007 8.595 1.00 54.62 175 LYS A C 1
ATOM 1411 O O . LYS A 1 175 ? -10.771 -15.835 7.809 1.00 54.62 175 LYS A O 1
ATOM 1416 N N . ALA A 1 176 ? -10.490 -14.122 9.255 1.00 49.47 176 ALA A N 1
ATOM 1417 C CA . ALA A 1 176 ? -9.133 -13.685 8.915 1.00 49.47 176 ALA A CA 1
ATOM 1418 C C . ALA A 1 176 ? -8.058 -14.760 8.619 1.00 49.47 176 ALA A C 1
ATOM 1420 O O . ALA A 1 176 ? -7.345 -14.576 7.639 1.00 49.47 176 ALA A O 1
ATOM 1421 N N . PRO A 1 177 ? -7.918 -15.894 9.331 1.00 49.34 177 PRO A N 1
ATOM 1422 C CA . PRO A 1 177 ? -6.763 -16.784 9.108 1.00 49.34 177 PRO A CA 1
ATOM 1423 C C . PRO A 1 177 ? -6.836 -17.587 7.799 1.00 49.34 177 PRO A C 1
ATOM 1425 O O . PRO A 1 177 ? -5.826 -17.808 7.129 1.00 49.34 177 PRO A O 1
ATOM 1428 N N . PHE A 1 178 ? -8.040 -17.983 7.367 1.00 50.28 178 PHE A N 1
ATOM 1429 C CA . PHE A 1 178 ? -8.220 -18.584 6.040 1.00 50.28 178 PHE A CA 1
ATOM 1430 C C . PHE A 1 178 ? -8.161 -17.524 4.936 1.00 50.28 178 PHE A C 1
ATOM 1432 O O . PHE A 1 178 ? -7.657 -17.796 3.847 1.00 50.28 178 PHE A O 1
ATOM 1439 N N . PHE A 1 179 ? -8.614 -16.299 5.226 1.00 53.69 179 PHE A N 1
ATOM 1440 C CA . PHE A 1 179 ? -8.403 -15.152 4.346 1.00 53.69 179 PHE A CA 1
ATOM 1441 C C . PHE A 1 179 ? -6.906 -14.885 4.137 1.00 53.69 179 PHE A C 1
ATOM 1443 O O . PHE A 1 179 ? -6.490 -14.741 2.996 1.00 53.69 179 PHE A O 1
ATOM 1450 N N . GLU A 1 180 ? -6.086 -14.922 5.188 1.00 54.53 180 GLU A N 1
ATOM 1451 C CA . GLU A 1 180 ? -4.628 -14.772 5.120 1.00 54.53 180 GLU A CA 1
ATOM 1452 C C . GLU A 1 180 ? -3.960 -15.915 4.341 1.00 54.53 180 GLU A C 1
ATOM 1454 O O . GLU A 1 180 ? -3.098 -15.655 3.502 1.00 54.53 180 GLU A O 1
ATOM 1459 N N . MET A 1 1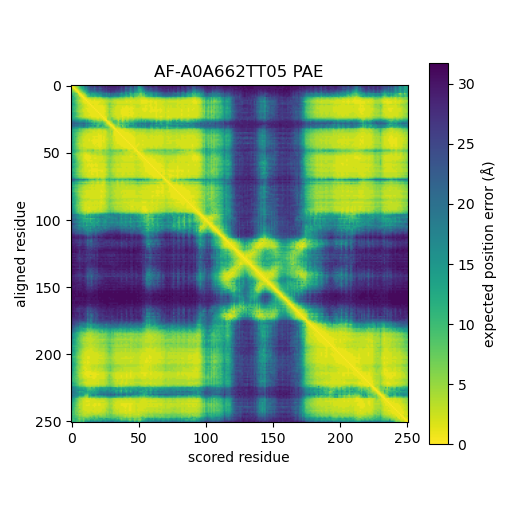81 ? -4.387 -17.171 4.528 1.00 62.47 181 MET A N 1
ATOM 1460 C CA . MET A 1 181 ? -3.893 -18.309 3.734 1.00 62.47 181 MET A CA 1
ATOM 1461 C C . MET A 1 181 ? -4.294 -18.230 2.255 1.00 62.47 181 MET A C 1
ATOM 1463 O O . MET A 1 181 ? -3.477 -18.499 1.368 1.00 62.47 181 MET A O 1
ATOM 1467 N N . PHE A 1 182 ? -5.545 -17.869 1.963 1.00 64.06 182 PHE A N 1
ATOM 1468 C CA . PHE A 1 182 ? -6.024 -17.682 0.595 1.00 64.06 182 PHE A CA 1
ATOM 1469 C C . PHE A 1 182 ? -5.299 -16.515 -0.074 1.00 64.06 182 PHE A C 1
ATOM 1471 O O . PHE A 1 182 ? -4.845 -16.628 -1.212 1.00 64.06 182 PHE A O 1
ATOM 1478 N N . LEU A 1 183 ? -5.118 -15.425 0.669 1.00 67.62 183 LEU A N 1
ATOM 1479 C CA . LEU A 1 183 ? -4.361 -14.260 0.256 1.00 67.62 183 LEU A CA 1
ATOM 1480 C C . LEU A 1 183 ? -2.906 -14.624 -0.051 1.00 67.62 183 LEU A C 1
ATOM 1482 O O . LEU A 1 183 ? -2.418 -14.302 -1.131 1.00 67.62 183 LEU A O 1
ATOM 1486 N N . PHE A 1 184 ? -2.246 -15.380 0.826 1.00 73.31 184 PHE A N 1
ATOM 1487 C CA . PHE A 1 184 ? -0.888 -15.868 0.595 1.00 73.31 184 PHE A CA 1
ATOM 1488 C C . PHE A 1 184 ? -0.806 -16.767 -0.645 1.00 73.31 184 PHE A C 1
ATOM 1490 O O . PHE A 1 184 ? 0.106 -16.628 -1.458 1.00 73.31 184 PHE A O 1
ATOM 1497 N N . THR A 1 185 ? -1.787 -17.649 -0.844 1.00 76.75 185 THR A N 1
ATOM 1498 C CA . THR A 1 185 ? -1.868 -18.520 -2.029 1.00 76.75 185 THR A CA 1
ATOM 1499 C C . THR A 1 185 ? -2.052 -17.704 -3.312 1.00 76.75 185 THR A C 1
ATOM 1501 O O . THR A 1 185 ? -1.423 -17.981 -4.339 1.00 76.75 185 THR A O 1
ATOM 1504 N N . GLN A 1 186 ? -2.879 -16.658 -3.260 1.00 79.00 186 GLN A N 1
ATOM 1505 C CA . GLN A 1 186 ? -3.093 -15.736 -4.370 1.00 79.00 186 GLN A CA 1
ATOM 1506 C C . GLN A 1 186 ? -1.826 -14.920 -4.676 1.00 79.00 186 GLN A C 1
ATOM 1508 O O . GLN A 1 186 ? -1.437 -14.807 -5.839 1.00 79.00 186 GLN A O 1
ATOM 1513 N N . MET A 1 187 ? -1.136 -14.421 -3.649 1.00 81.94 187 MET A N 1
ATOM 1514 C CA . MET A 1 187 ? 0.146 -13.720 -3.777 1.00 81.94 187 MET A CA 1
ATOM 1515 C C . MET A 1 187 ? 1.231 -14.632 -4.361 1.00 81.94 187 MET A C 1
ATOM 1517 O O . MET A 1 187 ? 1.915 -14.242 -5.302 1.00 81.94 187 MET A O 1
ATOM 1521 N N . ALA A 1 188 ? 1.356 -15.870 -3.878 1.00 77.44 188 ALA A N 1
ATOM 1522 C CA . ALA A 1 188 ? 2.297 -16.847 -4.422 1.00 77.44 188 ALA A CA 1
ATOM 1523 C C . ALA A 1 188 ? 2.015 -17.136 -5.905 1.00 77.44 188 ALA A C 1
ATOM 1525 O O . ALA A 1 188 ? 2.933 -17.169 -6.726 1.00 77.44 188 ALA A O 1
ATOM 1526 N N . SER A 1 189 ? 0.736 -17.259 -6.271 1.00 81.25 189 SER A N 1
ATOM 1527 C CA . SER A 1 189 ? 0.320 -17.446 -7.663 1.00 81.25 189 SER A CA 1
ATOM 1528 C C . SER A 1 189 ? 0.725 -16.265 -8.551 1.00 81.25 189 SER A C 1
ATOM 1530 O O . SER A 1 189 ? 1.215 -16.480 -9.658 1.00 81.25 189 SER A O 1
ATOM 1532 N N . TYR A 1 190 ? 0.566 -15.023 -8.079 1.00 85.50 190 TYR A N 1
ATOM 1533 C CA . TYR A 1 190 ? 1.016 -13.833 -8.811 1.00 85.50 190 TYR A CA 1
ATOM 1534 C C . TYR A 1 190 ? 2.538 -13.724 -8.891 1.00 85.50 190 TYR A C 1
ATOM 1536 O O . TYR A 1 190 ? 3.058 -13.397 -9.956 1.00 85.50 190 TYR A O 1
ATOM 1544 N N . SER A 1 191 ? 3.246 -14.049 -7.807 1.00 84.25 191 SER A N 1
ATOM 1545 C CA . SER A 1 191 ? 4.710 -14.079 -7.779 1.00 84.25 191 SER A CA 1
ATOM 1546 C C . SER A 1 191 ? 5.262 -15.009 -8.860 1.00 84.25 191 SER A C 1
ATOM 1548 O O . SER A 1 191 ? 6.098 -14.586 -9.655 1.00 84.25 191 SER A O 1
ATOM 1550 N N . ILE A 1 192 ? 4.718 -16.226 -8.965 1.00 83.88 192 ILE A N 1
ATOM 1551 C CA . ILE A 1 192 ? 5.109 -17.200 -9.993 1.00 83.88 192 ILE A CA 1
ATOM 1552 C C . ILE A 1 192 ? 4.687 -16.727 -11.388 1.00 83.88 192 ILE A C 1
ATOM 1554 O O . ILE A 1 192 ? 5.510 -16.705 -12.299 1.00 83.88 192 ILE A O 1
ATOM 1558 N N . ARG A 1 193 ? 3.415 -16.340 -11.566 1.00 83.94 193 ARG A N 1
ATOM 1559 C CA . ARG A 1 193 ? 2.852 -15.990 -12.882 1.00 83.94 193 ARG A CA 1
ATOM 1560 C C . ARG A 1 193 ? 3.592 -14.834 -13.543 1.00 83.94 193 ARG A C 1
ATOM 1562 O O . ARG A 1 193 ? 3.869 -14.893 -14.734 1.00 83.94 193 ARG A O 1
ATOM 1569 N N . TYR A 1 194 ? 3.879 -13.789 -12.779 1.00 84.44 194 TYR A N 1
ATOM 1570 C CA . TYR A 1 194 ? 4.440 -12.550 -13.307 1.00 84.44 194 TYR A CA 1
ATOM 1571 C C . TYR A 1 194 ? 5.946 -12.417 -13.053 1.00 84.44 194 TYR A C 1
ATOM 1573 O O . TYR A 1 194 ? 6.546 -11.409 -13.434 1.00 84.44 194 TYR A O 1
ATOM 1581 N N . ASN A 1 195 ? 6.557 -13.434 -12.434 1.00 85.38 195 ASN A N 1
ATOM 1582 C CA . ASN A 1 195 ? 7.953 -13.436 -12.004 1.00 85.38 195 ASN A CA 1
ATOM 1583 C C . ASN A 1 195 ? 8.302 -12.189 -11.167 1.00 85.38 195 ASN A C 1
ATOM 1585 O O . ASN A 1 195 ? 9.272 -11.482 -11.443 1.00 85.38 195 ASN A O 1
ATOM 1589 N N . MET A 1 196 ? 7.460 -11.896 -10.173 1.00 87.31 196 MET A N 1
ATOM 1590 C CA . MET A 1 196 ? 7.632 -10.774 -9.246 1.00 87.31 196 MET A CA 1
ATOM 1591 C C . MET A 1 196 ? 7.975 -11.278 -7.845 1.00 87.31 196 MET A C 1
ATOM 1593 O O . MET A 1 196 ? 7.691 -12.433 -7.512 1.00 87.31 196 MET A O 1
ATOM 1597 N N . SER A 1 197 ? 8.572 -10.432 -7.002 1.00 85.56 197 SER A N 1
ATOM 1598 C CA . SER A 1 197 ? 8.836 -10.827 -5.618 1.00 85.56 197 SER A CA 1
ATOM 1599 C C . SER A 1 197 ? 7.521 -11.082 -4.868 1.00 85.56 197 SER A C 1
ATOM 1601 O O . SER A 1 197 ? 6.470 -10.549 -5.229 1.00 85.56 197 SER A O 1
ATOM 1603 N N . LEU A 1 198 ? 7.556 -11.889 -3.802 1.00 80.56 198 LEU A N 1
ATOM 1604 C CA . LEU A 1 198 ? 6.360 -12.110 -2.981 1.00 80.56 198 LEU A CA 1
ATOM 1605 C C . LEU A 1 198 ? 5.828 -10.790 -2.402 1.00 80.56 198 LEU A C 1
ATOM 1607 O O . LEU A 1 198 ? 4.620 -10.597 -2.320 1.00 80.56 198 LEU A O 1
ATOM 1611 N N . LYS A 1 199 ? 6.732 -9.862 -2.065 1.00 82.88 199 LYS A N 1
ATOM 1612 C CA . LYS A 1 199 ? 6.387 -8.505 -1.642 1.00 82.88 199 LYS A CA 1
ATOM 1613 C C . LYS A 1 199 ? 5.598 -7.758 -2.722 1.00 82.88 199 LYS A C 1
ATOM 1615 O O . LYS A 1 199 ? 4.517 -7.249 -2.449 1.00 82.88 199 LYS A O 1
ATOM 1620 N N . ASP A 1 200 ? 6.088 -7.737 -3.954 1.00 87.50 200 ASP A N 1
ATOM 1621 C CA . ASP A 1 200 ? 5.393 -7.075 -5.066 1.00 87.50 200 ASP A CA 1
ATOM 1622 C C . ASP A 1 200 ? 4.027 -7.717 -5.336 1.00 87.50 200 ASP A C 1
ATOM 1624 O O . ASP A 1 200 ? 3.043 -7.029 -5.610 1.00 87.50 200 ASP A O 1
ATOM 1628 N N . ALA A 1 201 ? 3.932 -9.038 -5.166 1.00 85.75 201 ALA A N 1
ATOM 1629 C CA . ALA A 1 201 ? 2.676 -9.764 -5.289 1.00 85.75 201 ALA A CA 1
ATOM 1630 C C . ALA A 1 201 ? 1.662 -9.387 -4.199 1.00 85.75 201 ALA A C 1
ATOM 1632 O O . ALA A 1 201 ? 0.461 -9.348 -4.479 1.00 85.75 201 ALA A O 1
ATOM 1633 N N . ILE A 1 202 ? 2.124 -9.058 -2.985 1.00 82.75 202 ILE A N 1
ATOM 1634 C CA . ILE A 1 202 ? 1.283 -8.494 -1.920 1.00 82.75 202 ILE A CA 1
ATOM 1635 C C . ILE A 1 202 ? 0.680 -7.162 -2.377 1.00 82.75 202 ILE A C 1
ATOM 1637 O O . ILE A 1 202 ? -0.543 -6.995 -2.334 1.00 82.75 202 ILE A O 1
ATOM 1641 N N . HIS A 1 203 ? 1.509 -6.237 -2.868 1.00 86.75 203 HIS A N 1
ATOM 1642 C CA . HIS A 1 203 ? 1.049 -4.943 -3.381 1.00 86.75 203 HIS A CA 1
ATOM 1643 C C . HIS A 1 203 ? 0.062 -5.105 -4.541 1.00 86.75 203 HIS A C 1
ATOM 1645 O O . HIS A 1 203 ? -1.007 -4.491 -4.545 1.00 86.75 203 HIS A O 1
ATOM 1651 N N . TYR A 1 204 ? 0.383 -5.989 -5.487 1.00 88.50 204 TYR A N 1
ATOM 1652 C CA . TYR A 1 204 ? -0.461 -6.283 -6.639 1.00 88.50 204 TYR A CA 1
ATOM 1653 C C . TYR A 1 204 ? -1.833 -6.839 -6.230 1.00 88.50 204 TYR A C 1
ATOM 1655 O O . TYR A 1 204 ? -2.862 -6.430 -6.771 1.00 88.50 204 TYR A O 1
ATOM 1663 N N . CYS A 1 205 ? -1.875 -7.733 -5.239 1.00 85.31 205 CYS A N 1
ATOM 1664 C CA . CYS A 1 205 ? -3.121 -8.312 -4.748 1.00 85.31 205 CYS A CA 1
ATOM 1665 C C . CYS A 1 205 ? -4.046 -7.250 -4.133 1.00 85.31 205 CYS A C 1
ATOM 1667 O O . CYS A 1 205 ? -5.216 -7.162 -4.509 1.00 85.31 205 CYS A O 1
ATOM 1669 N N . TYR A 1 206 ? -3.512 -6.388 -3.259 1.00 83.81 206 TYR A N 1
ATOM 1670 C CA . TYR A 1 206 ? -4.284 -5.293 -2.660 1.00 83.81 206 TYR A CA 1
ATOM 1671 C C . TYR A 1 206 ? -4.773 -4.279 -3.697 1.00 83.81 206 TYR A C 1
ATOM 1673 O O . TYR A 1 206 ? -5.921 -3.834 -3.634 1.00 83.81 206 TYR A O 1
ATOM 1681 N N . ALA A 1 207 ? -3.925 -3.933 -4.665 1.00 89.12 207 ALA A N 1
ATOM 1682 C CA . ALA A 1 207 ? -4.291 -3.061 -5.773 1.00 89.12 207 ALA A CA 1
ATOM 1683 C C . ALA A 1 207 ? -5.474 -3.632 -6.575 1.00 89.12 207 ALA A C 1
ATOM 1685 O O . ALA A 1 207 ? -6.437 -2.919 -6.871 1.00 89.12 207 ALA A O 1
ATOM 1686 N N . LYS A 1 208 ? -5.441 -4.936 -6.871 1.00 85.50 208 LYS A N 1
ATOM 1687 C CA . LYS A 1 208 ? -6.507 -5.618 -7.612 1.00 85.50 208 LYS A CA 1
ATOM 1688 C C . LYS A 1 208 ? -7.815 -5.680 -6.848 1.00 85.50 208 LYS A C 1
ATOM 1690 O O . LYS A 1 208 ? -8.862 -5.424 -7.432 1.00 85.50 208 LYS A O 1
ATOM 1695 N N . TRP A 1 209 ? -7.767 -5.963 -5.553 1.00 79.94 209 TRP A N 1
ATOM 1696 C CA . TRP A 1 209 ? -8.966 -5.990 -4.719 1.00 79.94 209 TRP A CA 1
ATOM 1697 C C . TRP A 1 209 ? -9.668 -4.637 -4.616 1.00 79.94 209 TRP A C 1
ATOM 1699 O O . TRP A 1 209 ? -10.892 -4.576 -4.698 1.00 79.94 209 TRP A O 1
ATOM 1709 N N . GLU A 1 210 ? -8.916 -3.541 -4.520 1.00 82.81 210 GLU A N 1
ATOM 1710 C CA . GLU A 1 210 ? -9.493 -2.188 -4.489 1.00 82.81 210 GLU A CA 1
ATOM 1711 C C . GLU A 1 210 ? -9.951 -1.693 -5.881 1.00 82.81 210 GLU A C 1
ATOM 1713 O O . GLU A 1 210 ? -10.527 -0.602 -6.002 1.00 82.81 210 GLU A O 1
ATOM 1718 N N . ASN A 1 211 ? -9.745 -2.503 -6.930 1.00 85.19 211 ASN A N 1
ATOM 1719 C CA . ASN A 1 211 ? -9.977 -2.157 -8.333 1.00 85.19 211 ASN A CA 1
ATOM 1720 C C . ASN A 1 211 ? -9.303 -0.826 -8.694 1.00 85.19 211 ASN A 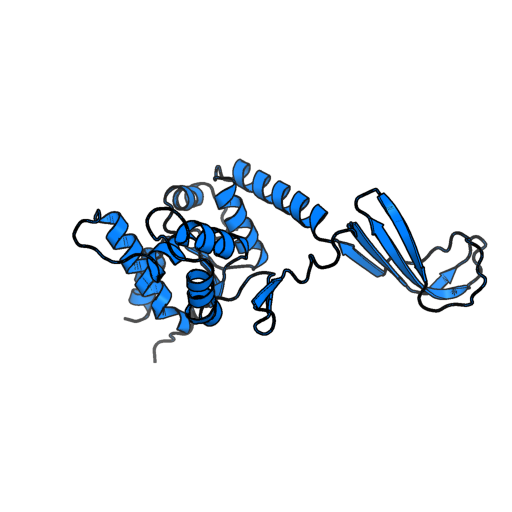C 1
ATOM 1722 O O . ASN A 1 211 ? -9.947 0.098 -9.198 1.00 85.19 211 ASN A O 1
ATOM 1726 N N . VAL A 1 212 ? -8.018 -0.691 -8.354 1.00 90.44 212 VAL A N 1
ATOM 1727 C CA . VAL A 1 212 ? -7.266 0.518 -8.700 1.00 90.44 212 VAL A CA 1
ATOM 1728 C C . VAL A 1 212 ? -6.978 0.569 -10.194 1.00 90.44 212 VAL A C 1
ATOM 1730 O O . VAL A 1 212 ? -6.854 -0.457 -10.860 1.00 90.44 212 VAL A O 1
ATOM 1733 N N . ASN A 1 213 ? -6.821 1.780 -10.716 1.00 92.00 213 ASN A N 1
ATOM 1734 C CA . ASN A 1 213 ? -6.475 1.990 -12.113 1.00 92.00 213 ASN A CA 1
ATOM 1735 C C . ASN A 1 213 ? -4.999 1.698 -12.369 1.00 92.00 213 ASN A C 1
ATOM 1737 O O . ASN A 1 213 ? -4.662 1.238 -13.455 1.00 92.00 213 ASN A O 1
ATOM 1741 N N . ARG A 1 214 ? -4.118 2.018 -11.411 1.00 92.75 214 ARG A N 1
ATOM 1742 C CA . ARG A 1 214 ? -2.657 1.940 -11.568 1.00 92.75 214 ARG A CA 1
ATOM 1743 C C . ARG A 1 214 ? -1.969 1.671 -10.229 1.00 92.75 214 ARG A C 1
ATOM 1745 O O . ARG A 1 214 ? -2.411 2.169 -9.191 1.00 92.75 214 ARG A O 1
ATOM 1752 N N . ILE A 1 215 ? -0.859 0.942 -10.274 1.00 94.75 215 ILE A N 1
ATOM 1753 C CA . ILE A 1 215 ? 0.101 0.800 -9.174 1.00 94.75 215 ILE A CA 1
ATOM 1754 C C . ILE A 1 215 ? 1.247 1.770 -9.432 1.00 94.75 215 ILE A C 1
ATOM 1756 O O . ILE A 1 215 ? 1.857 1.734 -10.498 1.00 94.75 215 ILE A O 1
ATOM 1760 N N . ILE A 1 216 ? 1.549 2.627 -8.462 1.00 95.75 216 ILE A N 1
ATOM 1761 C CA . ILE A 1 216 ? 2.650 3.57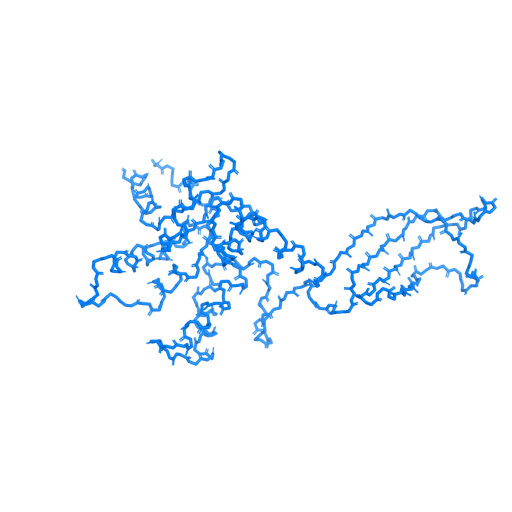9 -8.555 1.00 95.75 216 ILE A CA 1
ATOM 1762 C C . ILE A 1 216 ? 3.783 3.124 -7.646 1.00 95.75 216 ILE A C 1
ATOM 1764 O O . ILE A 1 216 ? 3.589 2.983 -6.438 1.00 95.75 216 ILE A O 1
ATOM 1768 N N . THR A 1 217 ? 4.965 2.923 -8.226 1.00 95.69 217 THR A N 1
ATOM 1769 C CA . THR A 1 217 ? 6.166 2.475 -7.509 1.00 95.69 217 THR A CA 1
ATOM 1770 C C . THR A 1 217 ? 7.434 3.131 -8.061 1.00 95.69 217 THR A C 1
ATOM 1772 O O . THR A 1 217 ? 7.499 3.534 -9.223 1.00 95.69 217 THR A O 1
ATOM 1775 N N . THR A 1 218 ? 8.454 3.252 -7.213 1.00 94.38 218 THR A N 1
ATOM 1776 C CA . THR A 1 218 ? 9.826 3.605 -7.606 1.00 94.38 218 THR A CA 1
ATOM 1777 C C . THR A 1 218 ? 10.763 2.387 -7.603 1.00 94.38 218 THR A C 1
ATOM 1779 O O . THR A 1 218 ? 11.955 2.544 -7.879 1.00 94.38 218 THR A O 1
ATOM 1782 N N . ASP A 1 219 ? 10.246 1.182 -7.320 1.00 92.88 219 ASP A N 1
ATOM 1783 C CA . ASP A 1 219 ? 10.989 -0.077 -7.413 1.00 92.88 219 ASP A CA 1
ATOM 1784 C C . ASP A 1 219 ? 11.108 -0.532 -8.874 1.00 92.88 219 ASP A C 1
ATOM 1786 O O . ASP A 1 219 ? 10.137 -0.876 -9.547 1.00 92.88 219 ASP A O 1
ATOM 1790 N N . GLU A 1 220 ? 12.339 -0.570 -9.374 1.00 90.00 220 GLU A N 1
ATOM 1791 C CA . GLU A 1 220 ? 12.630 -0.981 -10.742 1.00 90.00 220 GLU A CA 1
ATOM 1792 C C . GLU A 1 220 ? 12.328 -2.438 -11.044 1.00 90.00 220 GLU A C 1
ATOM 1794 O O . GLU A 1 220 ? 12.055 -2.779 -12.197 1.00 90.00 220 GLU A O 1
ATOM 1799 N N . ASN A 1 221 ? 12.447 -3.315 -10.052 1.00 89.12 221 ASN A N 1
ATOM 1800 C CA . ASN A 1 221 ? 12.140 -4.719 -10.253 1.00 89.12 221 ASN A CA 1
ATOM 1801 C C . ASN A 1 221 ? 10.639 -4.878 -10.446 1.00 89.12 221 ASN A C 1
ATOM 1803 O O . ASN A 1 221 ? 10.235 -5.560 -11.386 1.00 89.12 221 ASN A O 1
ATOM 1807 N N . PHE A 1 222 ? 9.837 -4.153 -9.664 1.00 91.19 222 PHE A N 1
ATOM 1808 C CA . PHE A 1 222 ? 8.393 -4.158 -9.829 1.00 91.19 222 PHE A CA 1
ATOM 1809 C C . PHE A 1 222 ? 7.966 -3.497 -11.151 1.00 91.19 222 PHE A C 1
ATOM 1811 O O . PHE A 1 222 ? 7.132 -4.040 -11.869 1.00 91.19 222 PHE A O 1
ATOM 1818 N N . LEU A 1 223 ? 8.610 -2.401 -11.571 1.00 90.25 223 LEU A N 1
ATOM 1819 C CA . LEU A 1 223 ? 8.347 -1.777 -12.880 1.00 90.25 223 LEU A CA 1
ATOM 1820 C C . LEU A 1 223 ? 8.625 -2.719 -14.066 1.00 90.25 223 LEU A C 1
ATOM 1822 O O . LEU A 1 223 ? 7.912 -2.688 -15.068 1.00 90.25 223 LEU A O 1
ATOM 1826 N N . LYS A 1 224 ? 9.636 -3.595 -13.975 1.00 87.31 224 LYS A N 1
ATOM 1827 C CA . LYS A 1 224 ? 9.951 -4.563 -15.047 1.00 87.31 224 LYS A CA 1
ATOM 1828 C C . LYS A 1 224 ? 8.866 -5.622 -15.236 1.00 87.31 224 LYS A C 1
ATOM 1830 O O . LYS A 1 224 ? 8.765 -6.167 -16.336 1.00 87.31 224 LYS A O 1
ATOM 1835 N N . VAL A 1 225 ? 8.057 -5.883 -14.208 1.00 82.50 225 VAL A N 1
ATOM 1836 C CA . VAL A 1 225 ? 6.958 -6.860 -14.241 1.00 82.50 225 VAL A CA 1
ATOM 1837 C C . VAL A 1 225 ? 5.925 -6.510 -15.308 1.00 82.50 225 VAL A C 1
ATOM 1839 O O . VAL A 1 225 ? 5.357 -7.413 -15.916 1.00 82.50 225 VAL A O 1
ATOM 1842 N N . GLN A 1 226 ? 5.736 -5.220 -15.612 1.00 71.88 226 GLN A N 1
ATOM 1843 C CA . GLN A 1 226 ? 4.779 -4.755 -16.622 1.00 71.88 226 GLN A CA 1
ATOM 1844 C C . GLN A 1 226 ? 4.993 -5.398 -18.005 1.00 71.88 226 GLN A C 1
ATOM 1846 O O . GLN A 1 226 ? 4.050 -5.549 -18.774 1.00 71.88 226 GLN A O 1
ATOM 1851 N N . LYS A 1 227 ? 6.220 -5.831 -18.326 1.00 64.12 227 LYS A N 1
ATOM 1852 C CA . LYS A 1 227 ? 6.531 -6.507 -19.599 1.00 64.12 227 LYS A CA 1
ATOM 1853 C C . LYS A 1 227 ? 5.935 -7.914 -19.717 1.00 64.12 227 LYS A C 1
ATOM 1855 O O . LYS A 1 227 ? 5.853 -8.428 -20.826 1.00 64.12 227 LYS A O 1
ATOM 1860 N N . ASN A 1 228 ? 5.543 -8.513 -18.594 1.00 63.53 228 ASN A N 1
ATOM 1861 C CA . ASN A 1 228 ? 5.028 -9.879 -18.496 1.00 63.53 228 ASN A CA 1
ATOM 1862 C C . ASN A 1 228 ? 3.521 -9.919 -18.178 1.00 63.53 228 ASN A C 1
ATOM 1864 O O . ASN A 1 228 ? 3.009 -10.973 -17.810 1.00 63.53 228 ASN A O 1
ATOM 1868 N N . GLN A 1 229 ? 2.836 -8.776 -18.239 1.00 68.31 229 GLN A N 1
ATOM 1869 C CA . GLN A 1 229 ? 1.423 -8.640 -17.887 1.00 68.31 229 GLN A CA 1
ATOM 1870 C C . GLN A 1 229 ? 0.506 -8.786 -19.108 1.00 68.31 229 GLN A C 1
ATOM 1872 O O . GLN A 1 229 ? 0.849 -8.360 -20.212 1.00 68.31 229 GLN A O 1
ATOM 1877 N N . ASP A 1 230 ? -0.677 -9.357 -18.888 1.00 68.56 230 ASP A N 1
ATOM 1878 C CA . ASP A 1 230 ? -1.743 -9.445 -19.885 1.00 68.56 230 ASP A CA 1
ATOM 1879 C C . ASP A 1 230 ? -2.462 -8.090 -20.043 1.00 68.56 230 ASP A C 1
ATOM 1881 O O . ASP A 1 230 ? -2.413 -7.224 -19.171 1.00 68.56 230 ASP A O 1
ATOM 1885 N N . TYR A 1 231 ? -3.214 -7.907 -21.135 1.00 52.00 231 TYR A N 1
ATOM 1886 C CA . TYR A 1 231 ? -3.945 -6.656 -21.422 1.00 52.00 231 TYR A CA 1
ATOM 1887 C C . TYR A 1 231 ? -4.950 -6.237 -20.324 1.00 52.00 231 TYR A C 1
ATOM 1889 O O . TYR A 1 231 ? -5.295 -5.063 -20.218 1.00 52.00 231 TYR A O 1
ATOM 1897 N N . ASN A 1 232 ? -5.413 -7.184 -19.502 1.00 58.62 232 ASN A N 1
ATOM 1898 C CA . ASN A 1 232 ? -6.385 -6.948 -18.426 1.00 58.62 232 ASN A CA 1
ATOM 1899 C C . ASN A 1 232 ? -5.742 -6.692 -17.051 1.00 58.62 232 ASN A C 1
ATOM 1901 O O . ASN A 1 232 ? -6.457 -6.587 -16.052 1.00 58.62 232 ASN A O 1
ATOM 1905 N N . ASP A 1 233 ? -4.415 -6.632 -16.979 1.00 82.94 233 ASP A N 1
ATOM 1906 C CA . ASP A 1 233 ? -3.697 -6.439 -15.726 1.00 82.94 233 ASP A CA 1
ATOM 1907 C C . ASP A 1 233 ? -3.553 -4.957 -15.365 1.00 82.94 233 ASP A C 1
ATOM 1909 O O . ASP A 1 233 ? -3.604 -4.062 -16.209 1.00 82.94 233 ASP A O 1
ATOM 1913 N N . ILE A 1 234 ? -3.367 -4.693 -14.069 1.00 88.44 234 ILE A N 1
ATOM 1914 C CA . ILE A 1 234 ? -3.211 -3.335 -13.542 1.00 88.44 234 ILE A CA 1
ATOM 1915 C C . ILE A 1 234 ? -1.843 -2.788 -13.965 1.00 88.44 234 ILE A C 1
ATOM 1917 O O . ILE A 1 234 ? -0.825 -3.366 -13.568 1.00 88.44 234 ILE A O 1
ATOM 1921 N N . PRO A 1 235 ? -1.788 -1.656 -14.690 1.00 91.50 235 PRO A N 1
ATOM 1922 C CA . PRO A 1 235 ? -0.534 -1.011 -15.047 1.00 91.50 235 PRO A CA 1
ATOM 1923 C C . PRO A 1 235 ? 0.295 -0.649 -13.811 1.00 91.50 235 PRO A C 1
ATOM 1925 O O . PRO A 1 235 ? -0.203 0.001 -12.889 1.00 91.50 235 PRO A O 1
ATOM 1928 N N . ILE A 1 236 ? 1.576 -1.015 -13.830 1.00 93.19 236 ILE A N 1
ATOM 1929 C CA . ILE A 1 236 ? 2.580 -0.599 -12.844 1.00 93.19 236 ILE A CA 1
ATOM 1930 C C . ILE A 1 236 ? 3.402 0.519 -13.478 1.00 93.19 236 ILE A C 1
ATOM 1932 O O . ILE A 1 236 ? 3.928 0.333 -14.569 1.00 93.19 236 ILE A O 1
ATOM 1936 N N . GLN A 1 237 ? 3.487 1.683 -12.838 1.00 94.00 237 GLN A N 1
ATOM 1937 C CA . GLN A 1 237 ? 4.113 2.862 -13.435 1.00 94.00 237 GLN A CA 1
ATOM 1938 C C . GLN A 1 237 ? 4.958 3.650 -12.446 1.00 94.00 237 GLN A C 1
ATOM 1940 O O . GLN A 1 237 ? 4.696 3.686 -11.241 1.00 94.00 237 GLN A O 1
ATOM 1945 N N . HIS A 1 238 ? 5.954 4.344 -12.985 1.00 95.25 238 HIS A N 1
ATOM 1946 C CA . HIS A 1 238 ? 6.757 5.274 -12.215 1.00 9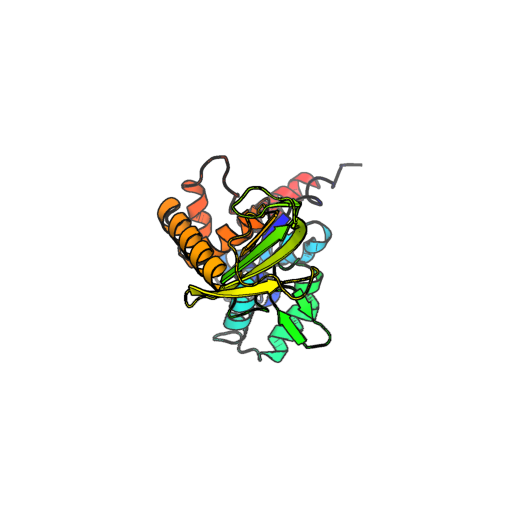5.25 238 HIS A CA 1
ATOM 1947 C C . HIS A 1 238 ? 5.993 6.597 -11.991 1.00 95.25 238 HIS A C 1
ATOM 1949 O O . HIS A 1 238 ? 5.303 7.056 -12.909 1.00 95.25 238 HIS A O 1
ATOM 1955 N N . PRO A 1 239 ? 6.149 7.293 -10.840 1.00 94.88 239 PRO A N 1
ATOM 1956 C CA . PRO A 1 239 ? 5.530 8.603 -10.604 1.00 94.88 239 PRO A CA 1
ATOM 1957 C C . PRO A 1 239 ? 5.747 9.612 -11.740 1.00 94.88 239 PRO A C 1
ATOM 1959 O O . PRO A 1 239 ? 4.840 10.363 -12.091 1.00 94.88 239 PRO A O 1
ATOM 1962 N N . LYS A 1 240 ? 6.936 9.592 -12.355 1.00 94.94 240 LYS A N 1
ATOM 1963 C CA . LYS A 1 240 ? 7.291 10.436 -13.508 1.00 94.94 240 LYS A CA 1
ATOM 1964 C C . LYS A 1 240 ? 6.285 10.332 -14.648 1.00 94.94 240 LYS A C 1
ATOM 1966 O O . LYS A 1 240 ? 5.832 11.356 -15.140 1.00 94.94 240 LYS A O 1
ATOM 1971 N N . GLU A 1 241 ? 5.909 9.115 -15.030 1.00 92.69 241 GLU A N 1
ATOM 1972 C CA . GLU A 1 241 ? 5.012 8.883 -16.165 1.00 92.69 241 GLU A CA 1
ATOM 1973 C C . GLU A 1 241 ? 3.623 9.479 -15.922 1.00 92.69 241 GLU A C 1
ATOM 1975 O O . GLU A 1 241 ? 2.972 9.948 -16.854 1.00 92.69 241 GLU A O 1
ATOM 1980 N N . ILE A 1 242 ? 3.165 9.468 -14.666 1.00 91.25 242 ILE A N 1
ATOM 1981 C CA . ILE A 1 242 ? 1.886 10.068 -14.278 1.00 91.25 242 ILE A CA 1
ATOM 1982 C C . ILE A 1 242 ? 1.976 11.588 -14.354 1.00 91.25 242 ILE A C 1
ATOM 1984 O O . ILE A 1 242 ? 1.093 12.227 -14.918 1.00 91.25 242 ILE A O 1
ATOM 1988 N N . ILE A 1 243 ? 3.055 12.168 -13.828 1.00 90.81 243 ILE A N 1
ATOM 1989 C CA . ILE A 1 243 ? 3.251 13.620 -13.820 1.00 90.81 243 ILE A CA 1
ATOM 1990 C C . ILE A 1 243 ? 3.442 14.181 -15.229 1.00 90.81 243 ILE A C 1
ATOM 1992 O O . ILE A 1 243 ? 2.882 15.227 -15.545 1.00 90.81 243 ILE A O 1
ATOM 1996 N N . GLU A 1 244 ? 4.188 13.495 -16.091 1.00 90.69 244 GLU A N 1
ATOM 1997 C CA . GLU A 1 244 ? 4.379 13.917 -17.480 1.00 90.69 244 GLU A CA 1
ATOM 1998 C C . GLU A 1 244 ? 3.056 13.903 -18.253 1.00 90.69 244 GLU A C 1
ATOM 2000 O O . GLU A 1 244 ? 2.722 14.897 -18.895 1.00 90.69 244 GLU A O 1
ATOM 2005 N N . LYS A 1 245 ? 2.251 12.838 -18.118 1.00 87.06 245 LYS A N 1
ATOM 2006 C CA . LYS A 1 245 ? 0.901 12.789 -18.707 1.00 87.06 245 LYS A CA 1
ATOM 2007 C C . LYS A 1 245 ? -0.006 13.879 -18.143 1.00 87.06 245 LYS A C 1
ATOM 2009 O O . LYS A 1 245 ? -0.673 14.575 -18.900 1.00 87.06 245 LYS A O 1
ATOM 2014 N N . PHE A 1 246 ? 0.014 14.063 -16.825 1.00 84.25 246 PHE A N 1
ATOM 2015 C CA . PHE A 1 246 ? -0.779 15.086 -16.158 1.00 84.25 246 PHE A CA 1
ATOM 2016 C C . PHE A 1 246 ? -0.441 16.496 -16.665 1.00 84.25 246 PHE A C 1
ATOM 2018 O O . PHE A 1 246 ? -1.348 17.283 -16.922 1.00 84.25 246 PHE A O 1
ATOM 2025 N N . ASN A 1 247 ? 0.838 16.829 -16.843 1.00 82.75 247 ASN A N 1
ATOM 2026 C CA . ASN A 1 247 ? 1.239 18.147 -17.340 1.00 82.75 247 ASN A CA 1
ATOM 2027 C C . ASN A 1 247 ? 0.824 18.359 -18.803 1.00 82.75 247 ASN A C 1
ATOM 2029 O O . ASN A 1 247 ? 0.241 19.394 -19.110 1.00 82.75 247 ASN A O 1
ATOM 2033 N N . LEU A 1 248 ? 1.030 17.360 -19.671 1.00 77.81 248 LEU A N 1
ATOM 2034 C CA . LEU A 1 248 ? 0.645 17.424 -21.088 1.00 77.81 248 LEU A CA 1
ATOM 2035 C C . LEU A 1 248 ? -0.858 17.658 -21.298 1.00 77.81 248 LEU A C 1
ATOM 2037 O O . LEU A 1 248 ? -1.258 18.283 -22.273 1.00 77.81 248 LEU A O 1
ATOM 2041 N N . GLU A 1 249 ? -1.702 17.158 -20.397 1.00 72.88 249 GLU A N 1
ATOM 2042 C CA . GLU A 1 249 ? -3.157 17.332 -20.484 1.00 72.88 249 GLU A CA 1
ATOM 2043 C C . GLU A 1 249 ? -3.655 18.686 -19.943 1.00 72.88 249 GLU A C 1
ATOM 2045 O O . GLU A 1 249 ? -4.799 19.069 -20.206 1.00 72.88 249 GLU A O 1
ATOM 2050 N N . ASN A 1 250 ? -2.822 19.409 -19.184 1.00 65.19 250 ASN A N 1
ATOM 2051 C CA . ASN A 1 250 ? -3.162 20.710 -18.597 1.00 65.19 250 ASN A CA 1
ATOM 2052 C C . ASN A 1 250 ? -2.533 21.912 -19.330 1.00 65.19 250 ASN A C 1
ATOM 2054 O O . ASN A 1 250 ? -2.904 23.048 -19.025 1.00 65.19 250 ASN A O 1
ATOM 2058 N N . GLU A 1 251 ? -1.644 21.676 -20.297 1.00 56.03 251 GLU A N 1
ATOM 2059 C CA . GLU A 1 251 ? -1.203 22.649 -21.315 1.00 56.03 251 GLU A CA 1
ATOM 2060 C C . GLU A 1 251 ? -2.248 22.768 -22.445 1.00 56.03 251 GLU A C 1
ATOM 2062 O O . GLU A 1 251 ? -2.638 23.894 -22.847 1.00 56.03 251 GLU A O 1
#

Radius of gyration: 24.18 Å; Cα contacts (8 Å, |Δi|>4): 380; chains: 1; bounding box: 68×62×45 Å

Solvent-accessible surface area (backbone atoms only — not comparable to full-atom values): 14049 Å² total; per-residue (Å²): 134,83,82,84,65,76,44,61,78,38,34,34,26,51,36,42,60,30,52,42,27,38,72,74,53,75,91,54,92,87,55,57,70,68,60,44,50,48,26,52,30,23,32,56,53,62,73,43,37,93,49,40,38,37,30,33,42,62,64,36,52,52,50,42,45,53,51,41,40,37,84,94,63,59,37,52,71,66,57,44,52,48,47,37,67,72,50,46,62,76,50,32,48,58,50,81,44,49,74,42,83,89,75,77,39,79,41,48,85,63,49,83,50,87,57,44,38,33,41,37,36,28,40,45,72,25,29,44,85,90,64,48,79,71,47,70,39,37,38,41,37,38,32,28,77,89,69,50,78,48,80,49,78,60,68,75,79,96,79,69,73,92,64,75,62,58,59,45,81,71,46,77,46,77,23,42,70,59,50,51,51,50,49,50,52,52,17,50,51,43,14,64,72,40,72,42,53,61,68,53,15,47,54,51,50,56,35,58,74,72,64,35,60,30,39,34,36,68,48,66,71,62,46,57,32,54,81,59,56,61,97,88,52,70,48,50,40,46,45,53,64,55,52,54,53,53,50,67,76,73,110

Mean predicted aligned error: 13.82 Å

Secondary structure (DSSP, 8-state):
---TTSSTT-EEEEPHHHHIIIII----TTS-HHHHHHHHHHHHHHHTTTTSEEEEEHHHHHHHHHHHHSTTT---HHHHHHHIIIIIHHHEEEES-EEETTTTEEE-TTTS-TTEEEEEEEEEEEE-TT--EEEEEEEEEEEETTS-EEEEE-SS-S---S---B--EEEEEE-HHHHHHHHHHHHHHHHHHHT--HHHHHHHHHHHHTT-SEEE---HHHHHHGGG--TTSPPEE-HHHHHHHHHHHH-

Sequence (251 aa):
MKKSTIWINEKFYLDTCVLISAILERENSADNTKKKENIKFSKILWDNSGKFTFKISGYVLGEFIGIGRNGKFGKSLEEMMNIYRSEISKKCGLIHFKYDSKKDELFDPLTFDEWIFAEIYLGGDAKSQDGKELGKQSLRKIITLSGDECVSQFGGLPDLDLHPVFTKIDKIEYKAPFFEMFLFTQMASYSIRYNMSLKDAIHYCYAKWENVNRIITTDENFLKVQKNQDYNDIPIQHPKEIIEKFNLENE